Protein AF-A0A2V8EQY7-F1 (afdb_monomer_lite)

Sequence (194 aa):
MWPIEERPVPQGDVPGEWYSPTQPFPTRPPAYARQAITPDELIDFTPALRAEALQAVKMYRMGPMFLPPVLSKVGGPLAALTIGTLGGGTNWPGASYDPETHTVFAQAANAGVSALGLVEPPPGYSDMRYLAGQAGREFRINDGPGFGSAADAPKISEAQARLAAVTGKRRLNPRPRLPPRPAAPRRRLAAVAA

pLDDT: mean 86.43, std 15.34, range [37.69, 98.12]

Foldseek 3Di:
DADWDWDADDDADPPPDDDDRTDTDGPPDPDPAAFWDDLVPQDPPDPVSSVVRVVVCPLEATTGHPPDWYAADDVHVFFHKGAPPPAFQADDVDWDADPVVRDIGTDTDHPDIDGRYWYQAQPPLDPDRIDGDTPPDDDDDPDDPCQPVDPPGDPADPSNVSSCVRVVVPDPDPDDPDPPDPDDDDDDDDDDDD

Structure (mmCIF, N/CA/C/O backbone):
data_AF-A0A2V8EQY7-F1
#
_entry.id   AF-A0A2V8EQY7-F1
#
loop_
_atom_site.group_PDB
_atom_site.id
_atom_site.type_symbol
_atom_site.label_atom_id
_atom_site.label_alt_id
_atom_site.label_comp_id
_atom_site.label_asym_id
_atom_site.label_entity_id
_atom_site.label_seq_id
_atom_site.pdbx_PDB_ins_code
_atom_site.Cartn_x
_atom_site.Cartn_y
_atom_site.Cartn_z
_atom_site.occupancy
_atom_site.B_iso_or_equiv
_atom_site.auth_seq_id
_atom_site.auth_comp_id
_atom_site.auth_asym_id
_atom_site.auth_atom_id
_atom_site.pdbx_PDB_model_num
ATOM 1 N N . MET A 1 1 ? -3.798 -12.106 28.474 1.00 82.56 1 MET A N 1
ATOM 2 C CA . MET A 1 1 ? -3.639 -11.996 27.008 1.00 82.56 1 MET A CA 1
ATOM 3 C C . MET A 1 1 ? -5.013 -12.215 26.384 1.00 82.56 1 MET A C 1
ATOM 5 O O . MET A 1 1 ? -5.708 -13.111 26.845 1.00 82.56 1 MET A O 1
ATOM 9 N N . TRP A 1 2 ? -5.447 -11.377 25.440 1.00 92.62 2 TRP A N 1
ATOM 10 C CA . TRP A 1 2 ? -6.709 -11.579 24.708 1.00 92.62 2 TRP A CA 1
ATOM 11 C C . TRP A 1 2 ? -6.513 -12.550 23.530 1.00 92.62 2 TRP A C 1
ATOM 13 O O . TRP A 1 2 ? -5.382 -12.694 23.062 1.00 92.62 2 TRP A O 1
ATOM 23 N N . PRO A 1 3 ? -7.583 -13.200 23.032 1.00 96.19 3 PRO A N 1
ATOM 24 C CA . PRO A 1 3 ? -7.495 -14.074 21.866 1.00 96.19 3 PRO A CA 1
ATOM 25 C C . PRO A 1 3 ? -6.993 -13.349 20.610 1.00 96.19 3 PRO A C 1
ATOM 27 O O . PRO A 1 3 ? -7.341 -12.186 20.369 1.00 96.19 3 PRO A O 1
ATOM 30 N N . ILE A 1 4 ? -6.211 -14.064 19.805 1.00 96.75 4 ILE A N 1
ATOM 31 C CA . ILE A 1 4 ? -5.775 -13.665 18.467 1.00 96.75 4 ILE A CA 1
ATOM 32 C C . ILE A 1 4 ? -6.331 -14.720 17.516 1.00 96.75 4 ILE A C 1
ATOM 34 O O . ILE A 1 4 ? -5.969 -15.891 17.609 1.00 96.75 4 ILE A O 1
ATOM 38 N N . GLU A 1 5 ? -7.269 -14.318 16.669 1.00 96.50 5 GLU A N 1
ATOM 39 C CA . GLU A 1 5 ? -7.981 -15.230 15.780 1.00 96.50 5 GLU A CA 1
ATOM 40 C C . GLU A 1 5 ? -7.307 -15.269 14.414 1.00 96.50 5 GLU A C 1
ATOM 42 O O . GLU A 1 5 ? -7.103 -14.227 13.792 1.00 96.50 5 GLU A O 1
ATOM 47 N N . GLU A 1 6 ? -7.021 -16.467 13.916 1.00 97.75 6 GLU A N 1
ATOM 48 C CA . GLU A 1 6 ? -6.618 -16.666 12.527 1.00 97.75 6 GLU A CA 1
ATOM 49 C C . GLU A 1 6 ? -7.840 -16.503 11.623 1.00 97.75 6 GLU A C 1
ATOM 51 O O . GLU A 1 6 ? -8.803 -17.268 11.717 1.00 97.75 6 GLU A O 1
ATOM 56 N N . ARG A 1 7 ? -7.818 -15.501 10.742 1.00 97.25 7 ARG A N 1
ATOM 57 C CA . ARG A 1 7 ? -8.918 -15.246 9.802 1.00 97.25 7 ARG A CA 1
ATOM 58 C C . ARG A 1 7 ? -8.429 -15.343 8.364 1.00 97.25 7 ARG A C 1
ATOM 60 O O . ARG A 1 7 ? -7.330 -14.860 8.084 1.00 97.25 7 ARG A O 1
ATOM 67 N N . PRO A 1 8 ? -9.225 -15.918 7.446 1.00 97.50 8 PRO A N 1
ATOM 68 C CA . PRO A 1 8 ? -8.901 -15.910 6.027 1.00 97.50 8 PRO A CA 1
ATOM 69 C C . PRO A 1 8 ? -8.707 -14.487 5.501 1.00 97.50 8 PRO A C 1
ATOM 71 O O . PRO A 1 8 ? -9.492 -13.590 5.815 1.00 97.50 8 PRO A O 1
ATOM 74 N N . VAL A 1 9 ? -7.684 -14.294 4.672 1.00 96.25 9 VAL A N 1
ATOM 75 C CA . VAL A 1 9 ? -7.399 -13.012 4.010 1.00 96.25 9 VAL A CA 1
ATOM 76 C C . VAL A 1 9 ? -7.279 -13.191 2.495 1.00 96.25 9 VAL A C 1
ATOM 78 O O . VAL A 1 9 ? -7.053 -14.314 2.027 1.00 96.25 9 VAL A O 1
ATOM 81 N N . PRO A 1 10 ? -7.432 -12.115 1.697 1.00 95.25 10 PRO A N 1
ATOM 82 C CA . PRO A 1 10 ? -7.252 -12.202 0.255 1.00 95.25 10 PRO A CA 1
ATOM 83 C C . PRO A 1 10 ? -5.888 -12.786 -0.113 1.00 95.25 10 PRO A C 1
ATOM 85 O O . PRO A 1 10 ? -4.861 -12.355 0.400 1.00 95.25 10 PRO A O 1
ATOM 88 N N . GLN A 1 11 ? -5.883 -13.734 -1.046 1.00 95.31 11 GLN A N 1
ATOM 89 C CA . GLN A 1 11 ? -4.652 -14.321 -1.568 1.00 95.31 11 GLN A CA 1
ATOM 90 C C . GLN A 1 11 ? -4.109 -13.496 -2.742 1.00 95.31 11 GLN A C 1
ATOM 92 O O . GLN A 1 11 ? -4.866 -12.822 -3.464 1.00 95.31 11 GLN A O 1
ATOM 97 N N . GLY A 1 12 ? -2.786 -13.511 -2.891 1.00 93.81 12 GLY A N 1
ATOM 98 C CA . GLY A 1 12 ? -2.086 -12.880 -4.005 1.00 93.81 12 GLY A CA 1
ATOM 99 C C . GLY A 1 12 ? -1.879 -13.857 -5.157 1.00 93.81 12 GLY A C 1
ATOM 100 O O . GLY A 1 12 ? -2.111 -15.057 -5.026 1.00 93.81 12 GLY A O 1
ATOM 101 N N . ASP A 1 13 ? -1.472 -13.322 -6.301 1.00 91.06 13 ASP A N 1
ATOM 102 C CA . ASP A 1 13 ? -1.316 -14.052 -7.562 1.00 91.06 13 ASP A CA 1
ATOM 103 C C . ASP A 1 13 ? 0.066 -13.845 -8.204 1.00 91.06 13 ASP A C 1
ATOM 105 O O . ASP A 1 13 ? 0.279 -14.213 -9.361 1.00 91.06 13 ASP A O 1
ATOM 109 N N . VAL A 1 14 ? 1.018 -13.260 -7.469 1.00 96.50 14 VAL A N 1
ATOM 110 C CA . VAL A 1 14 ? 2.367 -12.986 -7.971 1.00 96.50 14 VAL A CA 1
ATOM 111 C C . VAL A 1 14 ? 3.159 -14.302 -8.059 1.00 96.50 14 VAL A C 1
ATOM 113 O O . VAL A 1 14 ? 3.353 -14.974 -7.042 1.00 96.50 14 VAL A O 1
ATOM 116 N N . PRO A 1 15 ? 3.641 -14.707 -9.250 1.00 96.00 15 PRO A N 1
ATOM 117 C CA . PRO A 1 15 ? 4.260 -16.018 -9.433 1.00 96.00 15 PRO A CA 1
ATOM 118 C C . PRO A 1 15 ? 5.535 -16.241 -8.608 1.00 96.00 15 PRO A C 1
ATOM 120 O O . PRO A 1 15 ? 6.578 -15.636 -8.853 1.00 96.00 15 PRO A O 1
ATOM 123 N N . GLY A 1 16 ? 5.492 -17.211 -7.698 1.00 94.69 16 GLY A N 1
ATOM 124 C CA . GLY A 1 16 ? 6.621 -17.556 -6.830 1.00 94.69 16 GLY A CA 1
ATOM 125 C C . GLY A 1 16 ? 6.632 -16.818 -5.492 1.00 94.69 16 GLY A C 1
ATOM 126 O O . GLY A 1 16 ? 7.484 -17.127 -4.664 1.00 94.69 16 GLY A O 1
ATOM 127 N N . GLU A 1 17 ? 5.691 -15.900 -5.249 1.00 94.69 17 GLU A N 1
ATOM 128 C CA . GLU A 1 17 ? 5.418 -15.432 -3.890 1.00 94.69 17 GLU A CA 1
ATOM 129 C C . GLU A 1 17 ? 4.612 -16.479 -3.115 1.00 94.69 17 GLU A C 1
ATOM 131 O O . GLU A 1 17 ? 3.835 -17.253 -3.680 1.00 94.69 17 GLU A O 1
ATOM 136 N N . TRP A 1 18 ? 4.814 -16.504 -1.800 1.00 95.00 18 TRP A N 1
ATOM 137 C CA . TRP A 1 18 ? 4.059 -17.342 -0.879 1.00 95.00 18 TRP A CA 1
ATOM 138 C C . TRP A 1 18 ? 3.172 -16.456 -0.008 1.00 95.00 18 TRP A C 1
ATOM 140 O O . TRP A 1 18 ? 3.652 -15.501 0.604 1.00 95.00 18 TRP A O 1
ATOM 150 N N . TYR A 1 19 ? 1.886 -16.793 0.064 1.00 95.19 19 TYR A N 1
ATOM 151 C CA . TYR A 1 19 ? 0.903 -16.083 0.873 1.00 95.19 19 TYR A CA 1
ATOM 152 C C . TYR A 1 19 ? 0.299 -17.038 1.896 1.00 95.19 19 TYR A C 1
ATOM 154 O O . TYR A 1 19 ? -0.082 -18.162 1.566 1.00 95.19 19 TYR A O 1
ATOM 162 N N . SER A 1 20 ? 0.199 -16.583 3.144 1.00 96.50 20 SER A N 1
ATOM 163 C CA . SER A 1 20 ? -0.521 -17.334 4.169 1.00 96.50 20 SER A CA 1
ATOM 164 C C . SER A 1 20 ? -2.031 -17.307 3.877 1.00 96.50 20 SER A C 1
ATOM 166 O O . SER A 1 20 ? -2.568 -16.228 3.596 1.00 96.50 20 SER A O 1
ATOM 168 N N . PRO A 1 21 ? -2.749 -18.441 4.004 1.00 96.69 21 PRO A N 1
ATOM 169 C CA . PRO A 1 21 ? -4.207 -18.480 3.875 1.00 96.69 21 PRO A CA 1
ATOM 170 C C . PRO A 1 21 ? -4.930 -17.595 4.901 1.00 96.69 21 PRO A C 1
ATOM 172 O O . PRO A 1 21 ? -6.010 -17.073 4.621 1.00 96.69 21 PRO A O 1
ATOM 175 N N . THR A 1 22 ? -4.329 -17.426 6.084 1.00 98.00 22 THR A N 1
ATOM 176 C CA . THR A 1 22 ? -4.881 -16.677 7.217 1.00 98.00 22 THR A CA 1
ATOM 177 C C . THR A 1 22 ? -3.897 -15.645 7.760 1.00 98.00 22 THR A C 1
ATOM 179 O O . THR A 1 22 ? -2.696 -15.695 7.477 1.00 98.00 22 THR A O 1
ATOM 182 N N . GLN A 1 23 ? -4.419 -14.681 8.518 1.00 96.50 23 GLN A N 1
ATOM 183 C CA . GLN A 1 23 ? -3.630 -13.729 9.298 1.00 96.50 23 GLN A CA 1
ATOM 184 C C . GLN A 1 23 ? -4.165 -13.634 10.729 1.00 96.50 23 GLN A C 1
ATOM 186 O O . GLN A 1 23 ? -5.370 -13.823 10.933 1.00 96.50 23 GLN A O 1
ATOM 191 N N . PRO A 1 24 ? -3.308 -13.284 11.701 1.00 95.50 24 PRO A N 1
ATOM 192 C CA . PRO A 1 24 ? -3.716 -13.078 13.080 1.00 95.50 24 PRO A CA 1
ATOM 193 C C . PRO A 1 24 ? -4.462 -11.749 13.250 1.00 95.50 24 PRO A C 1
ATOM 195 O O . PRO A 1 24 ? -3.929 -10.674 12.971 1.00 95.50 24 PRO A O 1
ATOM 198 N N . PHE A 1 25 ? -5.678 -11.803 13.790 1.00 94.12 25 PHE A N 1
ATOM 199 C CA . PHE A 1 25 ? -6.468 -10.631 14.164 1.00 94.12 25 PHE A CA 1
ATOM 200 C C . PHE A 1 25 ? -6.649 -10.575 15.685 1.00 94.12 25 PHE A C 1
ATOM 202 O O . PHE A 1 25 ? -7.348 -11.419 16.255 1.00 94.12 25 PHE A O 1
ATOM 209 N N . PRO A 1 26 ? -6.059 -9.580 16.373 1.00 93.75 26 PRO A N 1
ATOM 210 C CA . PRO A 1 26 ? -6.321 -9.357 17.788 1.00 93.75 26 PRO A CA 1
ATOM 211 C C . PRO A 1 26 ? -7.807 -9.074 18.034 1.00 93.75 26 PRO A C 1
ATOM 213 O O . PRO A 1 26 ? -8.416 -8.261 17.339 1.00 93.75 26 PRO A O 1
ATOM 216 N N . THR A 1 27 ? -8.393 -9.704 19.052 1.00 94.69 27 THR A N 1
ATOM 217 C CA . THR A 1 27 ? -9.784 -9.416 19.451 1.00 94.69 27 THR A CA 1
ATOM 218 C C . THR A 1 27 ? -9.914 -8.126 20.262 1.00 94.69 27 THR A C 1
ATOM 220 O O . THR A 1 27 ? -11.008 -7.565 20.344 1.00 94.69 27 THR A O 1
ATOM 223 N N . ARG A 1 28 ? -8.816 -7.641 20.867 1.00 92.69 28 ARG A N 1
ATOM 224 C CA . ARG A 1 28 ? -8.760 -6.380 21.619 1.00 92.69 28 ARG A CA 1
ATOM 225 C C . ARG A 1 28 ? -7.400 -5.672 21.475 1.00 92.69 28 ARG A C 1
ATOM 227 O O . ARG A 1 28 ? -6.396 -6.349 21.272 1.00 92.69 28 ARG A O 1
ATOM 234 N N . PRO A 1 29 ? -7.357 -4.337 21.637 1.00 90.00 29 PRO A N 1
ATOM 235 C CA . PRO A 1 29 ? -8.512 -3.441 21.524 1.00 90.00 29 PRO A CA 1
ATOM 236 C C . PRO A 1 29 ? -9.091 -3.479 20.093 1.00 90.00 29 PRO A C 1
ATOM 238 O O . PRO A 1 29 ? -8.426 -3.975 19.182 1.00 90.00 29 PRO A O 1
ATOM 241 N N . PRO A 1 30 ? -10.325 -2.994 19.869 1.00 90.38 30 PRO A N 1
ATOM 242 C CA . PRO A 1 30 ? -10.837 -2.795 18.517 1.00 90.38 30 PRO A CA 1
ATOM 243 C C . PRO A 1 30 ? -9.890 -1.926 17.679 1.00 90.38 30 PRO A C 1
ATOM 245 O O . PRO A 1 30 ? -9.135 -1.111 18.215 1.00 90.38 30 PRO A O 1
ATOM 248 N N . ALA A 1 31 ? -9.955 -2.068 16.355 1.00 90.19 31 ALA A N 1
ATOM 249 C CA . ALA A 1 31 ? -9.218 -1.187 15.458 1.00 90.19 31 ALA A CA 1
ATOM 250 C C . ALA A 1 31 ? -9.638 0.276 15.696 1.00 90.19 31 ALA A C 1
ATOM 252 O O . ALA A 1 31 ? -10.808 0.621 15.559 1.00 90.19 31 ALA A O 1
ATOM 253 N N . TYR A 1 32 ? -8.673 1.130 16.040 1.00 88.94 32 TYR A N 1
ATOM 254 C CA . TYR A 1 32 ? -8.871 2.567 16.289 1.00 88.94 32 TYR A CA 1
ATOM 255 C C . TYR A 1 32 ? -8.496 3.438 15.075 1.00 88.94 32 TYR A C 1
ATOM 257 O O . TYR A 1 32 ? -8.478 4.664 15.151 1.00 88.94 32 TYR A O 1
ATOM 265 N N . ALA A 1 33 ? -8.163 2.800 13.952 1.00 88.69 33 ALA A N 1
ATOM 266 C CA . ALA A 1 33 ? -7.702 3.427 12.723 1.00 88.69 33 ALA A CA 1
ATOM 267 C C . ALA A 1 33 ? -8.234 2.671 11.504 1.00 88.69 33 ALA A C 1
ATOM 269 O O . ALA A 1 33 ? -8.595 1.491 11.599 1.00 88.69 33 ALA A O 1
ATOM 270 N N . ARG A 1 34 ? -8.229 3.343 10.350 1.00 88.44 34 ARG A N 1
ATOM 271 C CA . ARG A 1 34 ? -8.643 2.754 9.074 1.00 88.44 34 ARG A CA 1
ATOM 272 C C . ARG A 1 34 ? -7.736 1.578 8.731 1.00 88.44 34 ARG A C 1
ATOM 274 O O . ARG A 1 34 ? -6.519 1.648 8.871 1.00 88.44 34 ARG A O 1
ATOM 281 N N . GLN A 1 35 ? -8.368 0.508 8.276 1.00 88.38 35 GLN A N 1
ATOM 282 C CA . GLN A 1 35 ? -7.761 -0.815 8.129 1.00 88.38 35 GLN A CA 1
ATOM 283 C C . GLN A 1 35 ? -8.036 -1.410 6.741 1.00 88.38 35 GLN A C 1
ATOM 285 O O . GLN A 1 35 ? -7.572 -2.495 6.424 1.00 88.38 35 GLN A O 1
ATOM 290 N N . ALA A 1 36 ? -8.807 -0.709 5.912 1.00 89.69 36 ALA A N 1
ATOM 291 C CA . ALA A 1 36 ? -9.210 -1.135 4.585 1.00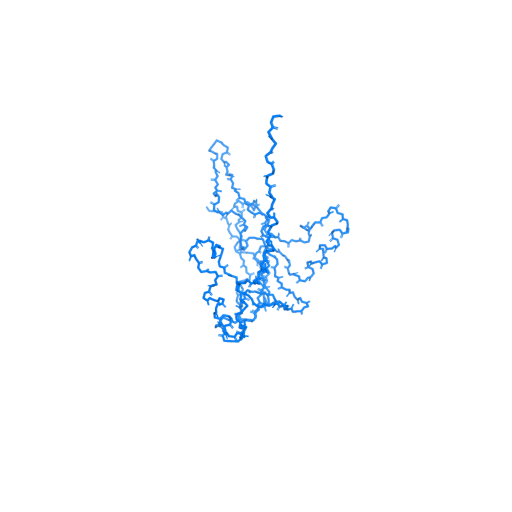 89.69 36 ALA A CA 1
ATOM 292 C C . ALA A 1 36 ? -9.381 0.085 3.681 1.00 89.69 36 ALA A C 1
ATOM 294 O O . ALA A 1 36 ? -9.629 1.194 4.154 1.00 89.69 36 ALA A O 1
ATOM 295 N N . ILE A 1 37 ? -9.282 -0.148 2.377 1.00 91.69 37 ILE A N 1
ATOM 296 C CA . ILE A 1 37 ? -9.670 0.813 1.349 1.00 91.69 37 ILE A CA 1
ATOM 297 C C . ILE A 1 37 ? -10.797 0.152 0.562 1.00 91.69 37 ILE A C 1
ATOM 299 O O . ILE A 1 37 ? -10.564 -0.809 -0.171 1.00 91.69 37 ILE A O 1
ATOM 303 N N . THR A 1 38 ? -12.026 0.624 0.767 1.00 92.25 38 THR A N 1
ATOM 304 C CA . THR A 1 38 ? -13.249 0.100 0.139 1.00 92.25 38 THR A CA 1
ATOM 305 C C . THR A 1 38 ? -13.900 1.179 -0.724 1.00 92.25 38 THR A C 1
ATOM 307 O O . THR A 1 38 ? -13.561 2.357 -0.587 1.00 92.25 38 THR A O 1
ATOM 310 N N . PRO A 1 39 ? -14.806 0.819 -1.652 1.00 93.19 39 PRO A N 1
ATOM 311 C CA . PRO A 1 39 ? -15.507 1.816 -2.446 1.00 93.19 39 PRO A CA 1
ATOM 312 C C . PRO A 1 39 ? -16.198 2.857 -1.573 1.00 93.19 39 PRO A C 1
ATOM 314 O O . PRO A 1 39 ? -16.198 4.019 -1.940 1.00 93.19 39 PRO A O 1
ATOM 317 N N . ASP A 1 40 ? -16.737 2.500 -0.412 1.00 92.25 40 ASP A N 1
ATOM 318 C CA . ASP A 1 40 ? -17.437 3.434 0.484 1.00 92.25 40 ASP A CA 1
ATOM 319 C C . ASP A 1 40 ? -16.539 4.569 1.006 1.00 92.25 40 ASP A C 1
ATOM 321 O O . ASP A 1 40 ? -17.031 5.638 1.340 1.00 92.25 40 ASP A O 1
ATOM 325 N N . GLU A 1 41 ? -15.218 4.388 0.967 1.00 89.25 41 GLU A N 1
ATOM 326 C CA . GLU A 1 41 ? -14.232 5.383 1.402 1.00 89.25 41 GLU A CA 1
ATOM 327 C C . GLU A 1 41 ? -13.881 6.418 0.318 1.00 89.25 41 GLU A C 1
ATOM 329 O O . GLU A 1 41 ? -13.078 7.324 0.557 1.00 89.25 41 GLU A O 1
ATOM 334 N N . LEU A 1 42 ? -14.401 6.263 -0.905 1.00 92.81 42 LEU A N 1
ATOM 335 C CA . LEU A 1 42 ? -14.125 7.200 -1.995 1.00 92.81 42 LEU A CA 1
ATOM 336 C C . LEU A 1 42 ? -14.989 8.456 -1.871 1.00 92.81 42 LEU A C 1
ATOM 338 O O . LEU A 1 42 ? -16.163 8.382 -1.517 1.00 92.81 42 LEU A O 1
ATOM 342 N N . ILE A 1 43 ? -14.411 9.593 -2.259 1.00 94.00 43 ILE A N 1
ATOM 343 C CA . ILE A 1 43 ? -15.064 10.907 -2.254 1.00 94.00 43 ILE A CA 1
ATOM 344 C C . ILE A 1 43 ? -16.476 10.869 -2.861 1.00 94.00 43 ILE A C 1
ATOM 346 O O . ILE A 1 43 ? -16.692 10.309 -3.937 1.00 94.00 43 ILE A O 1
ATOM 350 N N . ASP A 1 44 ? -17.433 11.488 -2.170 1.00 96.25 44 ASP A N 1
ATOM 351 C CA . ASP A 1 44 ? -18.857 11.459 -2.513 1.00 96.25 44 ASP A CA 1
ATOM 352 C C . ASP A 1 44 ? -19.561 12.822 -2.381 1.00 96.25 44 ASP A C 1
ATOM 354 O O . ASP A 1 44 ? -20.782 12.900 -2.481 1.00 96.25 44 ASP A O 1
ATOM 358 N N . PHE A 1 45 ? -18.802 13.919 -2.252 1.00 97.25 45 PHE A N 1
ATOM 359 C CA . PHE A 1 45 ? -19.356 15.277 -2.117 1.00 97.25 45 PHE A CA 1
ATOM 360 C C . PHE A 1 45 ? -20.325 15.665 -3.242 1.00 97.25 45 PHE A C 1
ATOM 362 O O . PHE A 1 45 ? -21.212 16.492 -3.044 1.00 97.25 45 PHE A O 1
ATOM 369 N N . THR A 1 46 ? -20.155 15.079 -4.431 1.00 98.06 46 THR A N 1
ATOM 370 C CA . THR A 1 46 ? -21.144 15.121 -5.511 1.00 98.06 46 THR A CA 1
ATOM 371 C C . THR A 1 46 ? -21.194 13.772 -6.237 1.00 98.06 46 THR A C 1
ATOM 373 O O . THR A 1 46 ? -20.181 13.063 -6.279 1.00 98.06 46 THR A O 1
ATOM 376 N N . PRO A 1 47 ? -22.316 13.429 -6.901 1.00 97.88 47 PRO A N 1
ATOM 377 C CA . PRO A 1 47 ? -22.397 12.221 -7.726 1.00 97.88 47 PRO A CA 1
ATOM 378 C C . PRO A 1 47 ? -21.339 12.161 -8.840 1.00 97.88 47 PRO A C 1
ATOM 380 O O . PRO A 1 47 ? -20.851 11.081 -9.168 1.00 97.88 47 PRO A O 1
ATOM 383 N N . ALA A 1 48 ? -20.952 13.313 -9.400 1.00 97.94 48 ALA A N 1
ATOM 384 C CA . ALA A 1 48 ? -19.928 13.392 -10.440 1.00 97.94 48 ALA A CA 1
ATOM 385 C C . ALA A 1 48 ? -18.537 13.011 -9.905 1.00 97.94 48 ALA A C 1
ATOM 387 O O . ALA A 1 48 ? -17.863 12.172 -10.500 1.00 97.94 48 ALA A O 1
ATOM 388 N N . LEU A 1 49 ? -18.146 13.552 -8.744 1.00 98.00 49 LEU A N 1
ATOM 389 C CA . LEU A 1 49 ? -16.881 13.199 -8.087 1.00 98.00 49 LEU A CA 1
ATOM 390 C C . LEU A 1 49 ? -16.850 11.725 -7.678 1.00 98.00 49 LEU A C 1
ATOM 392 O O . LEU A 1 49 ? -15.836 11.053 -7.857 1.00 98.00 49 LEU A O 1
ATOM 396 N N . ARG A 1 50 ? -17.980 11.198 -7.194 1.00 97.75 50 ARG A N 1
ATOM 397 C CA . ARG A 1 50 ? -18.117 9.779 -6.862 1.00 97.75 50 ARG A CA 1
ATOM 398 C C . ARG A 1 50 ? -17.893 8.884 -8.078 1.00 97.75 50 ARG A C 1
ATOM 400 O O . ARG A 1 50 ? -17.173 7.890 -7.987 1.00 97.75 50 ARG A O 1
ATOM 407 N N . ALA A 1 51 ? -18.491 9.233 -9.217 1.00 97.75 51 ALA A N 1
ATOM 408 C CA . ALA A 1 51 ? -18.332 8.490 -10.463 1.00 97.75 51 ALA A CA 1
ATOM 409 C C . ALA A 1 51 ? -16.884 8.528 -10.977 1.00 97.75 51 ALA A C 1
ATOM 411 O O . ALA A 1 51 ? -16.355 7.494 -11.389 1.00 97.75 51 ALA A O 1
ATOM 412 N N . GLU A 1 52 ? -16.223 9.687 -10.904 1.00 97.44 52 GLU A N 1
ATOM 413 C CA . GLU A 1 52 ? -14.812 9.832 -11.272 1.00 97.44 52 GLU A CA 1
ATOM 414 C C . GLU A 1 52 ? -13.901 8.996 -10.363 1.00 97.44 52 GLU A C 1
ATOM 416 O O . GLU A 1 52 ? -13.047 8.255 -10.853 1.00 97.44 52 GLU A O 1
ATOM 421 N N . ALA A 1 53 ? -14.127 9.031 -9.048 1.00 96.25 53 ALA A N 1
ATOM 422 C CA . ALA A 1 53 ? -13.353 8.245 -8.094 1.00 96.25 53 ALA A CA 1
ATOM 423 C C . ALA A 1 53 ? -13.522 6.737 -8.324 1.00 96.25 53 ALA A C 1
ATOM 425 O O . ALA A 1 53 ? -12.531 6.006 -8.375 1.00 96.25 53 ALA A O 1
ATOM 426 N N . LEU A 1 54 ? -14.760 6.275 -8.543 1.00 97.06 54 LEU A N 1
ATOM 427 C CA . LEU A 1 54 ? -15.047 4.885 -8.906 1.00 97.06 54 LEU A CA 1
ATOM 428 C C . LEU A 1 54 ? -14.350 4.485 -10.209 1.00 97.06 54 LEU A C 1
ATOM 430 O O . LEU A 1 54 ? -13.826 3.378 -10.306 1.00 97.06 54 LEU A O 1
ATOM 434 N N . GLN A 1 55 ? -14.312 5.371 -11.205 1.00 96.44 55 GLN A N 1
ATOM 435 C CA . GLN A 1 55 ? -13.613 5.116 -12.460 1.00 96.44 55 GLN A CA 1
ATOM 436 C C . GLN A 1 55 ? -12.093 5.022 -12.260 1.00 96.44 55 GLN A C 1
ATOM 438 O O . GLN A 1 55 ? -11.466 4.127 -12.828 1.00 96.44 55 GLN A O 1
ATOM 443 N N . ALA A 1 56 ? -11.506 5.895 -11.440 1.00 93.06 56 ALA A N 1
ATOM 444 C CA . ALA A 1 56 ? -10.071 5.914 -11.166 1.00 93.06 56 ALA A CA 1
ATOM 445 C C . ALA A 1 56 ? -9.588 4.631 -10.470 1.00 93.06 56 ALA A C 1
ATOM 447 O O . ALA A 1 56 ? -8.511 4.119 -10.789 1.00 93.06 56 ALA A O 1
ATOM 448 N N . VAL A 1 57 ? -10.390 4.075 -9.555 1.00 95.19 57 VAL A N 1
ATOM 449 C CA . VAL A 1 57 ? -10.007 2.870 -8.806 1.00 95.19 57 VAL A CA 1
ATOM 450 C C . VAL A 1 57 ? -10.209 1.557 -9.562 1.00 95.19 57 VAL A C 1
ATOM 452 O O . VAL A 1 57 ? -9.665 0.548 -9.131 1.00 95.19 57 VAL A O 1
ATOM 455 N N . LYS A 1 58 ? -10.905 1.537 -10.712 1.00 95.81 58 LYS A N 1
ATOM 456 C CA . LYS A 1 58 ? -11.106 0.306 -11.517 1.00 95.81 58 LYS A CA 1
ATOM 457 C C . LYS A 1 58 ? -9.802 -0.389 -11.908 1.00 95.81 58 LYS A C 1
ATOM 459 O O . LYS A 1 58 ? -9.781 -1.597 -12.109 1.00 95.81 58 LYS A O 1
ATOM 464 N N . MET A 1 59 ? -8.721 0.378 -12.021 1.00 94.88 59 MET A N 1
ATOM 465 C CA . MET A 1 59 ? -7.395 -0.134 -12.362 1.00 94.88 59 MET A CA 1
ATOM 466 C C . MET A 1 59 ? -6.639 -0.699 -11.157 1.00 94.88 59 MET A C 1
ATOM 468 O O . MET A 1 59 ? -5.502 -1.133 -11.313 1.00 94.88 59 MET A O 1
ATOM 472 N N . TYR A 1 60 ? -7.220 -0.679 -9.961 1.00 95.94 60 TYR A N 1
ATOM 473 C CA . TYR A 1 60 ? -6.556 -1.060 -8.725 1.00 95.94 60 TYR A CA 1
ATOM 474 C C . TYR A 1 60 ? -7.349 -2.124 -7.978 1.00 95.94 60 TYR A C 1
ATOM 476 O O . TYR A 1 60 ? -8.577 -2.169 -8.020 1.00 95.94 60 TYR A O 1
ATOM 484 N N . ARG A 1 61 ? -6.633 -2.979 -7.249 1.00 95.38 61 ARG A N 1
ATOM 485 C CA . ARG A 1 61 ? -7.258 -3.900 -6.302 1.00 95.38 61 ARG A CA 1
ATOM 486 C C . ARG A 1 61 ? -7.497 -3.153 -4.992 1.00 95.38 61 ARG A C 1
ATOM 488 O O . ARG A 1 61 ? -6.583 -2.529 -4.464 1.00 95.38 61 ARG A O 1
ATOM 495 N N . MET A 1 62 ? -8.713 -3.223 -4.475 1.00 95.00 62 MET A N 1
ATOM 496 C CA . MET A 1 62 ? -9.122 -2.647 -3.192 1.00 95.00 62 MET A CA 1
ATOM 497 C C . MET A 1 62 ? -9.573 -3.766 -2.259 1.00 95.00 62 MET A C 1
ATOM 499 O O . MET A 1 62 ? -9.952 -4.843 -2.727 1.00 95.00 62 MET A O 1
ATOM 503 N N . GLY A 1 63 ? -9.514 -3.544 -0.948 1.00 92.75 63 GLY A N 1
ATOM 504 C CA . GLY A 1 63 ? -9.816 -4.609 -0.005 1.00 92.75 63 GLY A CA 1
ATOM 505 C C . GLY A 1 63 ? -9.413 -4.344 1.444 1.00 92.75 63 GLY A C 1
ATOM 506 O O . GLY A 1 63 ? -9.073 -3.213 1.809 1.00 92.75 63 GLY A O 1
ATOM 507 N N . PRO A 1 64 ? -9.506 -5.397 2.277 1.00 91.62 64 PRO A N 1
ATOM 508 C CA . PRO A 1 64 ? -9.257 -5.325 3.709 1.00 91.62 64 PRO A CA 1
ATOM 509 C C . PRO A 1 64 ? -7.764 -5.217 4.038 1.00 91.62 64 PRO A C 1
ATOM 511 O O . PRO A 1 64 ? -6.897 -5.268 3.162 1.00 91.62 64 PRO A O 1
ATOM 514 N N . MET A 1 65 ? -7.468 -5.131 5.334 1.00 88.50 65 MET A N 1
ATOM 515 C CA . MET A 1 65 ? -6.125 -5.326 5.869 1.00 88.50 65 MET A CA 1
ATOM 516 C C . MET A 1 65 ? -5.552 -6.654 5.364 1.00 88.50 65 MET A C 1
ATOM 518 O O . MET A 1 65 ? -6.288 -7.629 5.206 1.00 88.50 65 MET A O 1
ATOM 522 N N . PHE A 1 66 ? -4.242 -6.677 5.116 1.00 91.94 66 PHE A N 1
ATOM 523 C CA . PHE A 1 66 ? -3.524 -7.804 4.509 1.00 91.94 66 PHE A CA 1
ATOM 524 C C . PHE A 1 66 ? -3.852 -8.068 3.034 1.00 91.94 66 PHE A C 1
ATOM 526 O O . PHE A 1 66 ? -3.603 -9.163 2.537 1.00 91.94 66 PHE A O 1
ATOM 533 N N . LEU A 1 67 ? -4.366 -7.070 2.305 1.00 93.75 67 LEU A N 1
ATOM 534 C CA . LEU A 1 67 ? -4.440 -7.141 0.848 1.00 93.75 67 LEU A CA 1
ATOM 535 C C . LEU A 1 67 ? -3.016 -7.258 0.257 1.00 93.75 67 LEU A C 1
ATOM 537 O O . LEU A 1 67 ? -2.206 -6.347 0.458 1.00 93.75 67 LEU A O 1
ATOM 541 N N . PRO A 1 68 ? -2.693 -8.349 -0.461 1.00 94.56 68 PRO A N 1
ATOM 542 C CA . PRO A 1 68 ? -1.357 -8.564 -1.000 1.00 94.56 68 PRO A CA 1
ATOM 543 C C . PRO A 1 68 ? -1.079 -7.650 -2.204 1.00 94.56 68 PRO A C 1
ATOM 545 O O . PRO A 1 68 ? -2.025 -7.147 -2.826 1.00 94.56 68 PRO A O 1
ATOM 548 N N . PRO A 1 69 ? 0.203 -7.443 -2.564 1.00 94.94 69 PRO A N 1
ATOM 549 C CA . PRO A 1 69 ? 0.561 -6.784 -3.815 1.00 94.94 69 PRO A CA 1
ATOM 550 C C . PRO A 1 69 ? -0.014 -7.534 -5.025 1.00 94.94 69 PRO A C 1
ATOM 552 O O . PRO A 1 69 ? -0.387 -8.704 -4.946 1.00 94.94 69 PRO A O 1
ATOM 555 N N . VAL A 1 70 ? -0.062 -6.850 -6.166 1.00 96.00 70 VAL A N 1
ATOM 556 C CA . VAL A 1 70 ? -0.420 -7.465 -7.453 1.00 96.00 70 VAL A CA 1
ATOM 557 C C . VAL A 1 70 ? 0.754 -7.398 -8.413 1.00 96.00 70 VAL A C 1
ATOM 559 O O . VAL A 1 70 ? 1.510 -6.419 -8.420 1.00 96.00 70 VAL A O 1
ATOM 562 N N . LEU A 1 71 ? 0.859 -8.403 -9.282 1.00 97.00 71 LEU A N 1
ATOM 563 C CA . LEU A 1 71 ? 1.708 -8.299 -10.460 1.00 97.00 71 LEU A CA 1
ATOM 564 C C . LEU A 1 71 ? 1.082 -7.259 -11.397 1.00 97.00 71 LEU A C 1
ATOM 566 O O . LEU A 1 71 ? 0.003 -7.474 -11.951 1.00 97.00 71 LEU A O 1
ATOM 570 N N . SER A 1 72 ? 1.744 -6.114 -11.532 1.00 97.44 72 SER A N 1
ATOM 571 C CA . SER A 1 72 ? 1.230 -4.959 -12.258 1.00 97.44 72 SER A CA 1
ATOM 572 C C . SER A 1 72 ? 1.134 -5.259 -13.753 1.00 97.44 72 SER A C 1
ATOM 574 O O . SER A 1 72 ? 2.093 -5.739 -14.359 1.00 97.44 72 SER A O 1
ATOM 576 N N . LYS A 1 73 ? -0.012 -4.952 -14.369 1.00 96.31 73 LYS A N 1
ATOM 577 C CA . LYS A 1 73 ? -0.269 -5.198 -15.798 1.00 96.31 73 LYS A CA 1
ATOM 578 C C . LYS A 1 73 ? -0.781 -3.944 -16.493 1.00 96.31 73 LYS A C 1
ATOM 580 O O . LYS A 1 73 ? -1.631 -3.231 -15.960 1.00 96.31 73 LYS A O 1
ATOM 585 N N . VAL A 1 74 ? -0.313 -3.696 -17.718 1.00 94.38 74 VAL A N 1
ATOM 586 C CA . VAL A 1 74 ? -0.939 -2.694 -18.595 1.00 94.38 74 VAL A CA 1
ATOM 587 C C . VAL A 1 74 ? -2.370 -3.159 -18.871 1.00 94.38 74 VAL A C 1
ATOM 589 O O . VAL A 1 74 ? -2.572 -4.287 -19.304 1.00 94.38 74 VAL A O 1
ATOM 592 N N . GLY A 1 75 ? -3.362 -2.318 -18.571 1.00 92.56 75 GLY A N 1
ATOM 593 C CA . GLY A 1 75 ? -4.780 -2.707 -18.619 1.00 92.56 75 GLY A CA 1
ATOM 594 C C . GLY A 1 75 ? -5.366 -3.187 -17.282 1.00 92.56 75 GLY A C 1
ATOM 595 O O . GLY A 1 75 ? -6.581 -3.290 -17.173 1.00 92.56 75 GLY A O 1
ATOM 596 N N . GLY A 1 76 ? -4.539 -3.361 -16.245 1.00 91.44 76 GLY A N 1
ATOM 597 C CA . GLY A 1 76 ? -4.968 -3.607 -14.866 1.00 91.44 76 GLY A CA 1
ATOM 598 C C . GLY A 1 76 ? -4.875 -5.075 -14.402 1.00 91.44 76 GLY A C 1
ATOM 599 O O . GLY A 1 76 ? -4.853 -5.988 -15.227 1.00 91.44 76 GLY A O 1
ATOM 600 N N . PRO A 1 77 ? -4.821 -5.311 -13.074 1.00 95.19 77 PRO A N 1
ATOM 601 C CA . PRO A 1 77 ? -4.658 -4.301 -12.030 1.00 95.19 77 PRO A CA 1
ATOM 602 C C . PRO A 1 77 ? -3.232 -3.721 -12.027 1.00 95.19 77 PRO A C 1
ATOM 604 O O . PRO A 1 77 ? -2.250 -4.402 -12.316 1.00 95.19 77 PRO A O 1
ATOM 607 N N . LEU A 1 78 ? -3.116 -2.432 -11.719 1.00 96.50 78 LEU A N 1
ATOM 608 C CA . LEU A 1 78 ? -1.849 -1.713 -11.673 1.00 96.50 78 LEU A CA 1
ATOM 609 C C . LEU A 1 78 ? -1.160 -1.835 -10.310 1.00 96.50 78 LEU A C 1
ATOM 611 O O . LEU A 1 78 ? 0.067 -1.842 -10.253 1.00 96.50 78 LEU A O 1
ATOM 615 N N . ALA A 1 79 ? -1.936 -1.877 -9.230 1.00 95.88 79 ALA A N 1
ATOM 616 C CA . ALA A 1 79 ? -1.463 -2.033 -7.859 1.00 95.88 79 ALA A CA 1
ATOM 617 C C . ALA A 1 79 ? -2.631 -2.421 -6.933 1.00 95.88 79 ALA A C 1
ATOM 619 O O . ALA A 1 79 ? -3.798 -2.192 -7.267 1.00 95.88 79 ALA A O 1
ATOM 620 N N . ALA A 1 80 ? -2.320 -2.961 -5.757 1.00 95.50 80 ALA A N 1
ATOM 621 C CA . ALA A 1 80 ? -3.249 -3.035 -4.636 1.00 95.50 80 ALA A CA 1
ATOM 622 C C . ALA A 1 80 ? -3.192 -1.734 -3.821 1.00 95.50 80 ALA A C 1
ATOM 624 O O . ALA A 1 80 ? -2.103 -1.269 -3.488 1.00 95.50 80 ALA A O 1
ATOM 625 N N . LEU A 1 81 ? -4.341 -1.135 -3.510 1.00 93.94 81 LEU A N 1
ATOM 626 C CA . LEU A 1 81 ? -4.417 0.030 -2.630 1.00 93.94 81 LEU A CA 1
ATOM 627 C C . LEU A 1 81 ? -4.489 -0.435 -1.183 1.00 93.94 81 LEU A C 1
ATOM 629 O O . LEU A 1 81 ? -5.418 -1.145 -0.799 1.00 93.94 81 LEU A O 1
ATOM 633 N N . THR A 1 82 ? -3.524 -0.005 -0.381 1.00 90.44 82 THR A N 1
ATOM 634 C CA . THR A 1 82 ? -3.456 -0.333 1.040 1.00 90.44 82 THR A CA 1
ATOM 635 C C . THR A 1 82 ? -3.384 0.926 1.890 1.00 90.44 82 THR A C 1
ATOM 637 O O . THR A 1 82 ? -2.919 1.985 1.461 1.00 90.44 82 THR A O 1
ATOM 640 N N . ILE A 1 83 ? -3.851 0.792 3.126 1.00 86.62 83 ILE A N 1
ATOM 641 C CA . ILE A 1 83 ? -3.694 1.775 4.192 1.00 86.62 83 ILE A CA 1
ATOM 642 C C . ILE A 1 83 ? -2.935 1.072 5.316 1.00 86.62 83 ILE A C 1
ATOM 644 O O . ILE A 1 83 ? -3.308 -0.029 5.708 1.00 86.62 83 ILE A O 1
ATOM 648 N N . GLY A 1 84 ? -1.798 1.624 5.747 1.00 75.12 84 GLY A N 1
ATOM 649 C CA . GLY A 1 84 ? -0.924 0.964 6.730 1.00 75.12 84 GLY A CA 1
ATOM 650 C C . GLY A 1 84 ? 0.498 0.704 6.244 1.00 75.12 84 GLY A C 1
ATOM 651 O O . GLY A 1 84 ? 1.438 1.070 6.941 1.00 75.12 84 GLY A O 1
ATOM 652 N N . THR A 1 85 ? 0.674 0.141 5.042 1.00 75.44 85 THR A N 1
ATOM 653 C CA . THR A 1 85 ? 1.951 -0.473 4.617 1.00 75.44 85 THR A CA 1
ATOM 654 C C . THR A 1 85 ? 3.168 0.457 4.657 1.00 75.44 85 THR A C 1
ATOM 656 O O . THR A 1 85 ? 4.238 0.017 5.062 1.00 75.44 85 THR A O 1
ATOM 659 N N . LEU A 1 86 ? 3.034 1.724 4.249 1.00 69.56 86 LEU A N 1
ATOM 660 C CA . LEU A 1 86 ? 4.159 2.674 4.168 1.00 69.56 86 LEU A CA 1
ATOM 661 C C . LEU A 1 86 ? 4.033 3.861 5.137 1.00 69.56 86 LEU A C 1
ATOM 663 O O . LEU A 1 86 ? 4.743 4.852 4.986 1.00 69.56 86 LEU A O 1
ATOM 667 N N . GLY A 1 87 ? 3.133 3.782 6.125 1.00 71.31 87 GLY A N 1
ATOM 668 C CA . GLY A 1 87 ? 2.957 4.862 7.103 1.00 71.31 87 GLY A CA 1
ATOM 669 C C . GLY A 1 87 ? 1.532 5.072 7.604 1.00 71.31 87 GLY A C 1
ATOM 670 O O . GLY A 1 87 ? 1.153 6.214 7.846 1.00 71.31 87 GLY A O 1
ATOM 671 N N . GLY A 1 88 ? 0.728 4.011 7.716 1.00 77.31 88 GLY A N 1
ATOM 672 C CA . GLY A 1 88 ? -0.552 4.089 8.427 1.00 77.31 88 GLY A CA 1
ATOM 673 C C . GLY A 1 88 ? -0.432 3.621 9.880 1.00 77.31 88 GLY A C 1
ATOM 674 O O . GLY A 1 88 ? 0.586 3.061 10.278 1.00 77.31 88 GLY A O 1
ATOM 675 N N . GLY A 1 89 ? -1.488 3.837 10.664 1.00 83.44 89 GLY A N 1
ATOM 676 C CA . GLY A 1 89 ? -1.521 3.453 12.079 1.00 83.44 89 GLY A CA 1
ATOM 677 C C . GLY A 1 89 ? -0.646 4.339 12.973 1.00 83.44 89 GLY A C 1
ATOM 678 O O . GLY A 1 89 ? -0.323 5.470 12.606 1.00 83.44 89 GLY A O 1
ATOM 679 N N . THR A 1 90 ? -0.310 3.838 14.164 1.00 86.00 90 THR A N 1
ATOM 680 C CA . THR A 1 90 ? 0.565 4.537 15.121 1.00 86.00 90 THR A CA 1
ATOM 681 C C . THR A 1 90 ? 2.025 4.285 14.783 1.00 86.00 90 THR A C 1
ATOM 683 O O . THR A 1 90 ? 2.431 3.137 14.609 1.00 86.00 90 THR A O 1
ATOM 686 N N . ASN A 1 91 ? 2.817 5.355 14.716 1.00 80.56 91 ASN A N 1
ATOM 687 C CA . ASN A 1 91 ? 4.246 5.277 14.428 1.00 80.56 91 ASN A CA 1
ATOM 688 C C . ASN A 1 91 ? 5.056 6.158 15.405 1.00 80.56 91 ASN A C 1
ATOM 690 O O . ASN A 1 91 ? 4.799 6.152 16.606 1.00 80.56 91 ASN A O 1
ATOM 694 N N . TRP A 1 92 ? 6.027 6.929 14.911 1.00 82.19 92 TRP A N 1
ATOM 695 C CA . TRP A 1 92 ? 7.003 7.683 15.711 1.00 82.19 92 TRP A CA 1
ATOM 696 C C . TRP A 1 92 ? 6.471 8.781 16.657 1.00 82.19 92 TRP A C 1
ATOM 698 O O . TRP A 1 92 ? 7.159 9.041 17.642 1.00 82.19 92 TRP A O 1
ATOM 708 N N . PRO A 1 93 ? 5.318 9.449 16.419 1.00 83.81 93 PRO A N 1
ATOM 709 C CA . PRO A 1 93 ? 4.842 10.523 17.303 1.00 83.81 93 PRO A CA 1
ATOM 710 C C . PRO A 1 93 ? 4.515 10.089 18.742 1.00 83.81 93 PRO A C 1
ATOM 712 O O . PRO A 1 93 ? 4.382 10.945 19.613 1.00 83.81 93 PRO A O 1
ATOM 715 N N . GLY A 1 94 ? 4.400 8.782 19.000 1.00 85.44 94 GLY A N 1
ATOM 716 C CA . GLY A 1 94 ? 4.110 8.234 20.323 1.00 85.44 94 GLY A CA 1
ATOM 717 C C . GLY A 1 94 ? 2.631 8.309 20.716 1.00 85.44 94 GLY A C 1
ATOM 718 O O . GLY A 1 94 ? 1.743 8.510 19.886 1.00 85.44 94 GLY A O 1
ATOM 719 N N . ALA A 1 95 ? 2.377 8.096 22.006 1.00 92.56 95 ALA A N 1
ATOM 720 C CA . ALA A 1 95 ? 1.055 8.111 22.625 1.00 92.56 95 ALA A CA 1
ATOM 721 C C . ALA A 1 95 ? 1.151 8.662 24.057 1.00 92.56 95 ALA A C 1
ATOM 723 O O . ALA A 1 95 ? 2.233 8.668 24.648 1.00 92.56 95 ALA A O 1
ATOM 724 N N . SER A 1 96 ? 0.026 9.091 24.626 1.00 94.69 96 SER A N 1
ATOM 725 C CA . SER A 1 96 ? -0.099 9.450 26.044 1.00 94.69 96 SER A CA 1
ATOM 726 C C . SER A 1 96 ? -1.137 8.572 26.749 1.00 94.69 96 SER A C 1
ATOM 728 O O . SER A 1 96 ? -1.973 7.938 26.104 1.00 94.69 96 SER A O 1
ATOM 730 N N . TYR A 1 97 ? -1.065 8.503 28.079 1.00 96.62 97 TYR A N 1
ATOM 731 C CA . TYR A 1 97 ? -1.984 7.732 28.916 1.00 96.62 97 TYR A CA 1
ATOM 732 C C . TYR A 1 97 ? -2.455 8.581 30.093 1.00 96.62 97 TYR A C 1
ATOM 734 O O . TYR A 1 97 ? -1.636 9.182 30.788 1.00 96.62 97 TYR A O 1
ATOM 742 N N . ASP A 1 98 ? -3.765 8.605 30.308 1.00 97.88 98 ASP A N 1
ATOM 743 C CA . ASP A 1 98 ? -4.397 9.208 31.474 1.00 97.88 98 ASP A CA 1
ATOM 744 C C . ASP A 1 98 ? -4.703 8.112 32.516 1.00 97.88 98 ASP A C 1
ATOM 746 O O . ASP A 1 98 ? -5.517 7.222 32.242 1.00 97.88 98 ASP A O 1
ATOM 750 N N . PRO A 1 99 ? -4.061 8.137 33.701 1.00 97.44 99 PRO A N 1
ATOM 751 C CA . PRO A 1 99 ? -4.271 7.138 34.742 1.00 97.44 99 PRO A CA 1
ATOM 752 C C . PRO A 1 99 ? -5.604 7.271 35.484 1.00 97.44 99 PRO A C 1
ATOM 754 O O . PRO A 1 99 ? -6.016 6.285 36.088 1.00 97.44 99 PRO A O 1
ATOM 757 N N . GLU A 1 100 ? -6.267 8.431 35.460 1.00 98.12 100 GLU A N 1
ATOM 758 C CA . GLU A 1 100 ? -7.554 8.632 36.143 1.00 98.12 100 GLU A CA 1
ATOM 759 C C . GLU A 1 100 ? -8.702 8.035 35.327 1.00 98.12 100 GLU A C 1
ATOM 761 O O . GLU A 1 100 ? -9.572 7.348 35.861 1.00 98.12 100 GLU A O 1
ATOM 766 N N . THR A 1 101 ? -8.681 8.258 34.011 1.00 97.56 101 THR A N 1
ATOM 767 C CA . THR A 1 101 ? -9.684 7.710 33.084 1.00 97.56 101 THR A CA 1
ATOM 768 C C . THR A 1 101 ? -9.280 6.367 32.480 1.00 97.56 101 THR A C 1
ATOM 770 O O . THR A 1 101 ? -10.063 5.768 31.741 1.00 97.56 101 THR A O 1
ATOM 773 N N . HIS A 1 102 ? -8.063 5.891 32.759 1.00 95.69 102 HIS A N 1
ATOM 774 C CA . HIS A 1 102 ? -7.473 4.688 32.169 1.00 95.69 102 HIS A CA 1
ATOM 775 C C . HIS A 1 102 ? -7.495 4.684 30.626 1.00 95.69 102 HIS A C 1
ATOM 777 O O . HIS A 1 102 ? -7.669 3.636 29.998 1.00 95.69 102 HIS A O 1
ATOM 783 N N . THR A 1 103 ? -7.310 5.853 30.002 1.00 95.50 103 T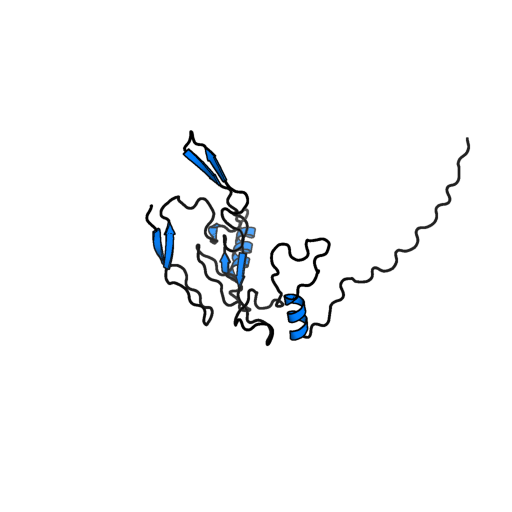HR A N 1
ATOM 784 C CA . THR A 1 103 ? -7.428 6.039 28.545 1.00 95.50 103 THR A CA 1
ATOM 785 C C . THR A 1 103 ? -6.073 6.285 27.890 1.00 95.50 103 THR A C 1
ATOM 787 O O . THR A 1 103 ? -5.284 7.112 28.342 1.00 95.50 103 THR A O 1
ATOM 790 N N . VAL A 1 104 ? -5.811 5.584 26.782 1.00 93.44 104 VAL A N 1
ATOM 791 C CA . VAL A 1 104 ? -4.645 5.822 25.918 1.00 93.44 104 VAL A CA 1
ATOM 792 C C . VAL A 1 104 ? -5.050 6.710 24.744 1.00 93.44 104 VAL A C 1
ATOM 794 O O . VAL A 1 104 ? -5.977 6.380 24.005 1.00 93.44 104 VAL A O 1
ATOM 797 N N . PHE A 1 105 ? -4.309 7.793 24.526 1.00 93.06 105 PHE A N 1
ATOM 798 C CA . PHE A 1 105 ? -4.431 8.663 23.361 1.00 93.06 105 PHE A CA 1
ATOM 799 C C . PHE A 1 105 ? -3.259 8.392 22.416 1.00 93.06 105 PHE A C 1
ATOM 801 O O . PHE A 1 105 ? -2.126 8.798 22.675 1.00 93.06 105 PHE A O 1
ATOM 808 N N . ALA A 1 106 ? -3.527 7.682 21.322 1.00 90.94 106 ALA A N 1
ATOM 809 C CA . ALA A 1 106 ? -2.532 7.337 20.312 1.00 90.94 106 ALA A CA 1
ATOM 810 C C . ALA A 1 106 ? -2.863 8.007 18.975 1.00 90.94 106 ALA A C 1
ATOM 812 O O . ALA A 1 106 ? -4.009 7.989 18.521 1.00 90.94 106 ALA A O 1
ATOM 813 N N . GLN A 1 107 ? -1.853 8.589 18.330 1.00 89.75 107 GLN A N 1
ATOM 814 C CA . GLN A 1 107 ? -2.003 9.132 16.985 1.00 89.75 107 GLN A CA 1
ATOM 815 C C . GLN A 1 107 ? -2.046 7.990 15.968 1.00 89.75 107 GLN A C 1
ATOM 817 O O . GLN A 1 107 ? -1.166 7.142 15.966 1.00 89.75 107 GLN A O 1
ATOM 822 N N . ALA A 1 108 ? -3.020 8.016 15.055 1.00 87.69 108 ALA A N 1
ATOM 823 C CA . ALA A 1 108 ? -3.068 7.106 13.915 1.00 87.69 108 ALA A CA 1
ATOM 824 C C . ALA A 1 108 ? -3.031 7.867 12.587 1.00 87.69 108 ALA A C 1
ATOM 826 O O . ALA A 1 108 ? -3.884 8.715 12.313 1.00 87.69 108 ALA A O 1
ATOM 827 N N . ALA A 1 109 ? -2.074 7.537 11.723 1.00 85.81 109 ALA A N 1
ATOM 828 C CA . ALA A 1 109 ? -2.044 8.034 10.356 1.00 85.81 109 ALA A CA 1
ATOM 829 C C . ALA A 1 109 ? -3.114 7.320 9.509 1.00 85.81 109 ALA A C 1
ATOM 831 O O . ALA A 1 109 ? -3.025 6.121 9.250 1.00 85.81 109 ALA A O 1
ATOM 832 N N . ASN A 1 110 ? -4.120 8.081 9.064 1.00 83.62 110 ASN A N 1
ATOM 833 C CA . ASN A 1 110 ? -5.289 7.584 8.321 1.00 83.62 110 ASN A CA 1
ATOM 834 C C . ASN A 1 110 ? -5.368 8.090 6.867 1.00 83.62 110 ASN A C 1
ATOM 836 O O . ASN A 1 110 ? -6.361 7.835 6.188 1.00 83.62 110 ASN A O 1
ATOM 840 N N . ALA A 1 111 ? -4.357 8.815 6.380 1.00 78.75 111 ALA A N 1
ATOM 841 C CA . ALA A 1 111 ? -4.367 9.434 5.047 1.00 78.75 111 ALA A CA 1
ATOM 842 C C . ALA A 1 111 ? -3.343 8.834 4.063 1.00 78.75 111 ALA A C 1
ATOM 844 O O . ALA A 1 111 ? -3.438 9.066 2.861 1.00 78.75 111 ALA A O 1
ATOM 845 N N . GLY A 1 112 ? -2.368 8.060 4.551 1.00 81.38 112 GLY A N 1
ATOM 846 C CA . GLY A 1 112 ? -1.299 7.487 3.731 1.00 81.38 112 GLY A CA 1
ATOM 847 C C . GLY A 1 112 ? -1.755 6.269 2.928 1.00 81.38 112 GLY A C 1
ATOM 848 O O . GLY A 1 112 ? -1.477 5.137 3.322 1.00 81.38 112 GLY A O 1
ATOM 849 N N . VAL A 1 113 ? -2.448 6.490 1.809 1.00 87.62 113 VAL A N 1
ATOM 850 C CA . VAL A 1 113 ? -2.780 5.421 0.855 1.00 87.62 113 VAL A CA 1
ATOM 851 C C . VAL A 1 113 ? -1.545 5.075 0.031 1.00 87.62 113 VAL A C 1
ATOM 853 O O . VAL A 1 113 ? -0.912 5.947 -0.562 1.00 87.62 113 VAL A O 1
ATOM 856 N N . SER A 1 114 ? -1.210 3.790 -0.012 1.00 88.75 114 SER A N 1
ATOM 857 C CA . SER A 1 114 ? -0.074 3.254 -0.760 1.00 88.75 114 SER A CA 1
ATOM 858 C C . SER A 1 114 ? -0.554 2.340 -1.878 1.00 88.75 114 SER A C 1
ATOM 860 O O . SER A 1 114 ? -1.519 1.599 -1.711 1.00 88.75 114 SER A O 1
ATOM 862 N N . ALA A 1 115 ? 0.130 2.381 -3.019 1.00 91.94 115 ALA A N 1
ATOM 863 C CA . ALA A 1 115 ? -0.132 1.503 -4.151 1.00 91.94 115 ALA A CA 1
ATOM 864 C C . ALA A 1 115 ? 0.966 0.433 -4.233 1.00 91.94 115 ALA A C 1
ATOM 866 O O . ALA A 1 115 ? 2.114 0.739 -4.553 1.00 91.94 115 ALA A O 1
ATOM 867 N N . LEU A 1 116 ? 0.612 -0.820 -3.949 1.00 93.50 116 LEU A N 1
ATOM 868 C CA . LEU A 1 116 ? 1.505 -1.976 -3.997 1.00 93.50 116 LEU A CA 1
ATOM 869 C C . LEU A 1 116 ? 1.375 -2.700 -5.341 1.00 93.50 116 LEU A C 1
ATOM 871 O O . LEU A 1 116 ? 0.527 -3.577 -5.524 1.00 93.50 116 LEU A O 1
ATOM 875 N N . GLY A 1 117 ? 2.200 -2.288 -6.299 1.00 95.31 117 GLY A N 1
ATOM 876 C CA . GLY A 1 117 ? 2.380 -2.964 -7.580 1.00 95.31 117 GLY A CA 1
ATOM 877 C C . GLY A 1 117 ? 3.786 -3.542 -7.690 1.00 95.31 117 GLY A C 1
ATOM 878 O O . GLY A 1 117 ? 4.748 -2.942 -7.204 1.00 95.31 117 GLY A O 1
ATOM 879 N N . LEU A 1 118 ? 3.894 -4.700 -8.331 1.00 96.88 118 LEU A N 1
ATOM 880 C CA . LEU A 1 118 ? 5.158 -5.372 -8.607 1.00 96.88 118 LEU A CA 1
ATOM 881 C C . LEU A 1 118 ? 5.387 -5.487 -10.112 1.00 96.88 118 LEU A C 1
ATOM 883 O O . LEU A 1 118 ? 4.454 -5.752 -10.869 1.00 96.88 118 LEU A O 1
ATOM 887 N N . VAL A 1 119 ? 6.626 -5.281 -10.547 1.00 96.81 119 VAL A N 1
ATOM 888 C CA . VAL A 1 119 ? 7.059 -5.408 -11.945 1.00 96.81 119 VAL A CA 1
ATOM 889 C C . VAL A 1 119 ? 8.385 -6.149 -12.016 1.00 96.81 119 VAL A C 1
ATOM 891 O O . VAL A 1 119 ? 9.169 -6.120 -11.067 1.00 96.81 119 VAL A O 1
ATOM 894 N N . GLU A 1 120 ? 8.659 -6.782 -13.152 1.00 95.88 120 GLU A N 1
ATOM 895 C CA . GLU A 1 120 ? 9.998 -7.294 -13.439 1.00 95.88 120 GLU A CA 1
ATOM 896 C C . GLU A 1 120 ? 10.953 -6.109 -13.652 1.00 95.88 120 GLU A C 1
ATOM 898 O O . GLU A 1 120 ? 10.644 -5.202 -14.438 1.00 95.88 120 GLU A O 1
ATOM 903 N N . PRO A 1 121 ? 12.090 -6.054 -12.938 1.00 95.38 121 PRO A N 1
ATOM 904 C CA . PRO A 1 121 ? 13.064 -4.998 -13.154 1.00 95.38 121 PRO A CA 1
ATOM 905 C C . PRO A 1 121 ? 13.776 -5.173 -14.503 1.00 95.38 121 PRO A C 1
ATOM 907 O O . PRO A 1 121 ? 13.750 -6.257 -15.090 1.00 95.38 121 PRO A O 1
ATOM 910 N N . PRO A 1 122 ? 14.466 -4.132 -15.006 1.00 94.69 122 PRO A N 1
ATOM 911 C CA . PRO A 1 122 ? 15.278 -4.262 -16.208 1.00 94.69 122 PRO A CA 1
ATOM 912 C C . PRO A 1 122 ? 16.280 -5.424 -16.097 1.00 94.69 122 PRO A C 1
ATOM 914 O O . PRO A 1 122 ? 16.888 -5.594 -15.032 1.00 94.69 122 PRO A O 1
ATOM 917 N N . PRO A 1 123 ? 16.495 -6.201 -17.176 1.00 93.31 123 PRO A N 1
ATOM 918 C CA . PRO A 1 123 ? 17.436 -7.315 -17.159 1.00 93.31 123 PRO A CA 1
ATOM 919 C C . PRO A 1 123 ? 18.822 -6.894 -16.658 1.00 93.31 123 PRO A C 1
ATOM 921 O O . PRO A 1 123 ? 19.360 -5.868 -17.072 1.00 93.31 123 PRO A O 1
ATOM 924 N N . GLY A 1 124 ? 19.394 -7.688 -15.751 1.00 92.12 124 GLY A N 1
ATOM 925 C CA . GLY A 1 124 ? 20.708 -7.423 -15.157 1.00 92.12 124 GLY A CA 1
ATOM 926 C C . GLY A 1 124 ? 20.722 -6.367 -14.046 1.00 92.12 124 GLY A C 1
ATOM 927 O O . GLY A 1 124 ? 21.792 -6.088 -13.512 1.00 92.12 124 GLY A O 1
ATOM 928 N N . TYR A 1 125 ? 19.574 -5.786 -13.674 1.00 94.19 125 TYR A N 1
ATOM 929 C CA . TYR A 1 125 ? 19.510 -4.830 -12.565 1.00 94.19 125 TYR A CA 1
ATOM 930 C C . TYR A 1 125 ? 19.513 -5.499 -11.182 1.00 94.19 125 TYR A C 1
ATOM 932 O O . TYR A 1 125 ? 20.222 -5.052 -10.282 1.00 94.19 125 TYR A O 1
ATOM 940 N N . SER A 1 126 ? 18.699 -6.540 -11.001 1.00 93.81 126 SER A N 1
ATOM 941 C CA . SER A 1 126 ? 18.501 -7.228 -9.722 1.00 93.81 126 SER A CA 1
ATOM 942 C C . SER A 1 126 ? 18.322 -8.728 -9.946 1.00 93.81 126 SER A C 1
ATOM 944 O O . SER A 1 126 ? 17.867 -9.161 -11.003 1.00 93.81 126 SER A O 1
ATOM 946 N N . ASP A 1 127 ? 18.703 -9.501 -8.938 1.00 94.31 127 ASP A N 1
ATOM 947 C CA . ASP A 1 127 ? 18.445 -10.930 -8.771 1.00 94.31 127 ASP A CA 1
ATOM 948 C C . ASP A 1 127 ? 17.017 -11.231 -8.278 1.00 94.31 127 ASP A C 1
ATOM 950 O O . ASP A 1 127 ? 16.520 -12.346 -8.449 1.00 94.31 127 ASP A O 1
ATOM 954 N N . MET A 1 128 ? 16.327 -10.241 -7.706 1.00 94.44 128 MET A N 1
ATOM 955 C CA . MET A 1 128 ? 14.915 -10.347 -7.354 1.00 94.44 128 MET A CA 1
ATOM 956 C C . MET A 1 128 ? 14.052 -10.358 -8.616 1.00 94.44 128 MET A C 1
ATOM 958 O O . MET A 1 128 ? 14.151 -9.473 -9.466 1.00 94.44 128 MET A O 1
ATOM 962 N N . ARG A 1 129 ? 13.140 -11.334 -8.704 1.00 95.31 129 ARG A N 1
ATOM 963 C CA . ARG A 1 129 ? 12.230 -11.475 -9.851 1.00 95.31 129 ARG A CA 1
ATOM 964 C C . ARG A 1 129 ? 11.304 -10.271 -10.020 1.00 95.31 129 ARG A C 1
ATOM 966 O O . ARG A 1 129 ? 11.039 -9.864 -11.145 1.00 95.31 129 ARG A O 1
ATOM 973 N N . TYR A 1 130 ? 10.826 -9.708 -8.913 1.00 95.94 130 TYR A N 1
ATOM 974 C CA . TYR A 1 130 ? 9.923 -8.567 -8.925 1.00 95.94 130 TYR A CA 1
ATOM 975 C C . TYR A 1 130 ? 10.392 -7.486 -7.960 1.00 95.94 130 TYR A C 1
ATOM 977 O O . TYR A 1 130 ? 10.853 -7.783 -6.859 1.00 95.94 130 TYR A O 1
ATOM 985 N N . LEU A 1 131 ? 10.232 -6.230 -8.369 1.00 95.31 131 LEU A N 1
ATOM 986 C CA . LEU A 1 131 ? 10.455 -5.047 -7.544 1.00 95.31 131 LEU A CA 1
ATOM 987 C C . LEU A 1 131 ? 9.222 -4.140 -7.583 1.00 95.31 131 LEU A C 1
ATOM 989 O O . LEU A 1 131 ? 8.391 -4.226 -8.490 1.00 95.31 131 LEU A O 1
ATOM 993 N N . ALA A 1 132 ? 9.107 -3.257 -6.590 1.00 93.88 132 ALA A N 1
ATOM 994 C CA . ALA A 1 132 ? 8.022 -2.286 -6.524 1.00 93.88 132 ALA A CA 1
ATOM 995 C C . ALA A 1 132 ? 7.995 -1.402 -7.781 1.00 93.88 132 ALA A C 1
ATOM 997 O O . ALA A 1 132 ? 9.004 -0.811 -8.164 1.00 93.88 132 ALA A O 1
ATOM 998 N N . GLY A 1 133 ? 6.828 -1.286 -8.411 1.00 94.44 133 GLY A N 1
ATOM 999 C CA . GLY A 1 133 ? 6.655 -0.489 -9.617 1.00 94.44 133 GLY A CA 1
ATOM 1000 C C . GLY A 1 133 ? 5.262 -0.620 -10.219 1.00 94.44 133 GLY A C 1
ATOM 1001 O O . GLY A 1 133 ? 4.370 -1.252 -9.660 1.00 94.44 133 GLY A O 1
ATOM 1002 N N . GLN A 1 134 ? 5.065 0.009 -11.375 1.00 95.19 134 GLN A N 1
ATOM 1003 C CA . GLN A 1 134 ? 3.790 -0.016 -12.082 1.00 95.19 134 GLN A CA 1
ATOM 1004 C C . GLN A 1 134 ? 4.023 -0.230 -13.576 1.00 95.19 134 GLN A C 1
ATOM 1006 O O . GLN A 1 134 ? 4.824 0.475 -14.193 1.00 95.19 134 GLN A O 1
ATOM 1011 N N . ALA A 1 135 ? 3.313 -1.189 -14.163 1.00 94.88 135 ALA A N 1
ATOM 1012 C CA . ALA A 1 135 ? 3.386 -1.476 -15.586 1.00 94.88 135 ALA A CA 1
ATOM 1013 C C . ALA A 1 135 ? 2.948 -0.264 -16.421 1.00 94.88 135 ALA A C 1
ATOM 1015 O O . ALA A 1 135 ? 2.054 0.495 -16.041 1.00 94.88 135 ALA A O 1
ATOM 1016 N N . GLY A 1 136 ? 3.603 -0.065 -17.565 1.00 92.88 136 GLY A N 1
ATOM 1017 C CA . GLY A 1 136 ? 3.387 1.107 -18.420 1.00 92.88 136 GLY A CA 1
ATOM 1018 C C . GLY A 1 136 ? 4.038 2.398 -17.906 1.00 92.88 136 GLY A C 1
ATOM 1019 O O . GLY A 1 136 ? 3.987 3.411 -18.601 1.00 92.88 136 GLY A O 1
ATOM 1020 N N . ARG A 1 137 ? 4.684 2.382 -16.730 1.00 93.19 137 ARG A N 1
ATOM 1021 C CA . ARG A 1 137 ? 5.553 3.468 -16.260 1.00 93.19 137 ARG A CA 1
ATOM 1022 C C . ARG A 1 137 ? 7.021 3.083 -16.387 1.00 93.19 137 ARG A C 1
ATOM 1024 O O . ARG A 1 137 ? 7.390 1.913 -16.396 1.00 93.19 137 ARG A O 1
ATOM 1031 N N . GLU A 1 138 ? 7.867 4.100 -16.481 1.00 92.44 138 GLU A N 1
ATOM 1032 C CA . GLU A 1 138 ? 9.313 3.926 -16.399 1.00 92.44 138 GLU A CA 1
ATOM 1033 C C . GLU A 1 138 ? 9.695 3.321 -15.040 1.00 92.44 138 GLU A C 1
ATOM 1035 O O . GLU A 1 138 ? 9.293 3.843 -13.998 1.00 92.44 138 GLU A O 1
ATOM 1040 N N . PHE A 1 139 ? 10.498 2.252 -15.054 1.00 93.44 139 PHE A N 1
ATOM 1041 C CA . PHE A 1 139 ? 11.058 1.674 -13.836 1.00 93.44 139 PHE A CA 1
ATOM 1042 C C . PHE A 1 139 ? 11.979 2.685 -13.143 1.00 93.44 139 PHE A C 1
ATOM 1044 O O . PHE A 1 139 ? 12.874 3.258 -13.771 1.00 93.44 139 PHE A O 1
ATOM 1051 N N . ARG A 1 140 ? 11.754 2.910 -11.847 1.00 91.44 140 ARG A N 1
ATOM 1052 C CA . ARG A 1 140 ? 12.495 3.869 -11.022 1.00 91.44 140 ARG A CA 1
ATOM 1053 C C . ARG A 1 140 ? 12.793 3.262 -9.664 1.00 91.44 140 ARG A C 1
ATOM 1055 O O . ARG A 1 140 ? 12.061 2.402 -9.188 1.00 91.44 140 ARG A O 1
ATOM 1062 N N . ILE A 1 141 ? 13.860 3.748 -9.042 1.00 91.25 141 ILE A N 1
ATOM 1063 C CA . ILE A 1 141 ? 14.227 3.348 -7.687 1.00 91.25 141 ILE A CA 1
ATOM 1064 C C . ILE A 1 141 ? 13.418 4.167 -6.690 1.00 91.25 141 ILE A C 1
ATOM 1066 O O . ILE A 1 141 ? 13.402 5.395 -6.757 1.00 91.25 141 ILE A O 1
ATOM 1070 N N . ASN A 1 142 ? 12.766 3.465 -5.767 1.00 85.50 142 ASN A N 1
ATOM 1071 C CA . ASN A 1 142 ? 12.165 4.060 -4.583 1.00 85.50 142 ASN A CA 1
ATOM 1072 C C . ASN A 1 142 ? 13.234 4.105 -3.490 1.00 85.50 142 ASN A C 1
ATOM 1074 O O . ASN A 1 142 ? 13.352 3.173 -2.695 1.00 85.50 142 ASN A O 1
ATOM 1078 N N . ASP A 1 143 ? 14.060 5.151 -3.497 1.00 87.56 143 ASP A N 1
ATOM 1079 C CA . ASP A 1 143 ? 15.040 5.350 -2.432 1.00 87.56 143 ASP A CA 1
ATOM 1080 C C . ASP A 1 143 ? 14.341 5.590 -1.087 1.00 87.56 143 ASP A C 1
ATOM 1082 O O . ASP A 1 143 ? 13.203 6.067 -1.022 1.00 87.56 143 ASP A O 1
ATOM 1086 N N . GLY A 1 144 ? 15.036 5.244 -0.002 1.00 81.69 144 GLY A N 1
ATOM 1087 C CA . GLY A 1 144 ? 14.502 5.391 1.346 1.00 81.69 144 GLY A CA 1
ATOM 1088 C C . GLY A 1 144 ? 14.106 6.839 1.668 1.00 81.69 144 GLY A C 1
ATOM 1089 O O . GLY A 1 144 ? 14.715 7.786 1.150 1.00 81.69 144 GLY A O 1
ATOM 1090 N N . PRO A 1 145 ? 13.104 7.037 2.545 1.00 78.56 145 PRO A N 1
ATOM 1091 C CA . PRO A 1 145 ? 12.705 8.369 2.976 1.00 78.56 145 PRO A CA 1
ATOM 1092 C C . PRO A 1 145 ? 13.914 9.112 3.559 1.00 78.56 145 PRO A C 1
ATOM 1094 O O . PRO A 1 145 ? 14.630 8.590 4.410 1.00 78.56 145 PRO A O 1
ATOM 1097 N N . GLY A 1 146 ? 14.158 10.329 3.067 1.00 83.12 146 GLY A N 1
ATOM 1098 C CA . GLY A 1 146 ? 15.300 11.150 3.476 1.00 83.12 146 GLY A CA 1
ATOM 1099 C C . GLY A 1 146 ? 16.560 11.008 2.614 1.00 83.12 146 GLY A C 1
ATOM 1100 O O . GLY A 1 146 ? 17.522 11.742 2.855 1.00 83.12 146 GLY A O 1
ATOM 1101 N N . PHE A 1 147 ? 16.585 10.151 1.585 1.00 89.69 147 PHE A N 1
ATOM 1102 C CA . PHE A 1 147 ? 17.714 10.113 0.649 1.00 89.69 147 PHE A CA 1
ATOM 1103 C C . PHE A 1 147 ? 17.985 11.495 0.022 1.00 89.69 147 PHE A C 1
ATOM 1105 O O . PHE A 1 147 ? 17.072 12.194 -0.417 1.00 89.69 147 PHE A O 1
ATOM 1112 N N . GLY A 1 148 ? 19.256 11.908 0.003 1.00 89.75 148 GLY A N 1
ATOM 1113 C CA . GLY A 1 148 ? 19.685 13.189 -0.566 1.00 89.75 148 GLY A CA 1
ATOM 1114 C C . GLY A 1 148 ? 19.274 14.434 0.236 1.00 89.75 148 GLY A C 1
ATOM 1115 O O . GLY A 1 148 ? 19.484 15.546 -0.258 1.00 89.75 148 GLY A O 1
ATOM 1116 N N . SER A 1 149 ? 18.696 14.276 1.435 1.00 89.69 149 SER A N 1
ATOM 1117 C CA . SER A 1 149 ? 18.232 15.389 2.280 1.00 89.69 149 SER A CA 1
ATOM 1118 C C . SER A 1 149 ? 19.343 16.082 3.078 1.00 89.69 149 SER A C 1
ATOM 1120 O O . SER A 1 149 ? 19.250 17.286 3.308 1.00 89.69 149 SER A O 1
ATOM 1122 N N . ALA A 1 150 ? 20.417 15.371 3.444 1.00 89.50 150 ALA A N 1
ATOM 1123 C CA . ALA A 1 150 ? 21.585 15.994 4.065 1.00 89.50 150 ALA A CA 1
ATOM 1124 C C . ALA A 1 150 ? 22.338 16.890 3.065 1.00 89.50 150 ALA A C 1
ATOM 1126 O O . ALA A 1 150 ? 22.297 16.680 1.846 1.00 89.50 150 ALA A O 1
ATOM 1127 N N . ALA A 1 151 ? 23.010 17.917 3.589 1.00 91.56 151 ALA A N 1
ATOM 1128 C CA . ALA A 1 151 ? 23.670 18.945 2.784 1.00 91.56 151 ALA A CA 1
ATOM 1129 C C . ALA A 1 151 ? 24.768 18.369 1.873 1.00 91.56 151 ALA A C 1
ATOM 1131 O O . ALA A 1 151 ? 24.923 18.804 0.732 1.00 91.56 151 ALA A O 1
ATOM 1132 N N . ASP A 1 152 ? 25.479 17.364 2.370 1.00 92.81 152 ASP A N 1
ATOM 1133 C CA . ASP A 1 152 ? 26.580 16.646 1.734 1.00 92.81 152 ASP A CA 1
ATOM 1134 C C . ASP A 1 152 ? 26.160 15.295 1.130 1.00 92.81 152 ASP A C 1
ATOM 1136 O O . ASP A 1 152 ? 26.968 14.632 0.478 1.00 92.81 152 ASP A O 1
ATOM 1140 N N . ALA A 1 153 ? 24.895 14.888 1.285 1.00 89.19 153 ALA A N 1
ATOM 1141 C CA . ALA A 1 153 ? 24.433 13.619 0.743 1.00 89.19 153 ALA A CA 1
ATOM 1142 C C . ALA A 1 153 ? 24.448 13.618 -0.797 1.00 89.19 153 ALA A C 1
ATOM 1144 O O . ALA A 1 153 ? 24.015 14.593 -1.436 1.00 89.19 153 ALA A O 1
ATOM 1145 N N . PRO A 1 154 ? 24.868 12.496 -1.417 1.00 88.31 154 PRO A N 1
ATOM 1146 C CA . PRO A 1 154 ? 24.809 12.346 -2.861 1.00 88.31 154 PRO A CA 1
ATOM 1147 C C . PRO A 1 154 ? 23.365 12.499 -3.349 1.00 88.31 154 PRO A C 1
ATOM 1149 O O . PRO A 1 154 ? 22.419 12.016 -2.730 1.00 88.31 154 PRO A O 1
ATOM 1152 N N . LYS A 1 155 ? 23.190 13.182 -4.485 1.00 88.44 155 LYS A N 1
ATOM 1153 C CA . LYS A 1 155 ? 21.864 13.388 -5.098 1.00 88.44 155 LYS A CA 1
ATOM 1154 C C . LYS A 1 155 ? 21.398 12.212 -5.952 1.00 88.44 155 LYS A C 1
ATOM 1156 O O . LYS A 1 155 ? 20.238 12.180 -6.340 1.00 88.44 155 LYS A O 1
ATOM 1161 N N . ILE A 1 156 ? 22.302 11.286 -6.259 1.00 90.06 156 ILE A N 1
ATOM 1162 C CA . ILE A 1 156 ? 22.023 10.064 -7.010 1.00 90.06 156 ILE A CA 1
ATOM 1163 C C . ILE A 1 156 ? 22.498 8.900 -6.155 1.00 90.06 156 ILE A C 1
ATOM 1165 O O . ILE A 1 156 ? 23.650 8.905 -5.717 1.00 90.06 156 ILE A O 1
ATOM 1169 N N . SER A 1 157 ? 21.621 7.934 -5.895 1.00 91.62 157 SER A N 1
ATOM 1170 C CA . SER A 1 157 ? 21.988 6.753 -5.116 1.00 91.62 157 SER A CA 1
ATOM 1171 C C . SER A 1 157 ? 22.786 5.772 -5.970 1.00 91.62 157 SER A C 1
ATOM 1173 O O . SER A 1 157 ? 22.716 5.780 -7.202 1.00 91.62 157 SER A O 1
ATOM 1175 N N . GLU A 1 158 ? 23.547 4.884 -5.333 1.00 91.75 158 GLU A N 1
ATOM 1176 C CA . GLU A 1 158 ? 24.229 3.813 -6.064 1.00 91.75 158 GLU A CA 1
ATOM 1177 C C . GLU A 1 158 ? 23.245 2.933 -6.839 1.00 91.75 158 GLU A C 1
ATOM 1179 O O . GLU A 1 158 ? 23.532 2.536 -7.966 1.00 91.75 158 GLU A O 1
ATOM 1184 N N . ALA A 1 159 ? 22.066 2.671 -6.268 1.00 91.81 159 ALA A N 1
ATOM 1185 C CA . ALA A 1 159 ? 20.997 1.920 -6.915 1.00 91.81 159 ALA A CA 1
ATOM 1186 C C . ALA A 1 159 ? 20.530 2.613 -8.206 1.00 91.81 159 ALA A C 1
ATOM 1188 O O . ALA A 1 159 ? 20.462 1.989 -9.265 1.00 91.81 159 ALA A O 1
ATOM 1189 N N . GLN A 1 160 ? 20.313 3.930 -8.161 1.00 92.56 160 GLN A N 1
ATOM 1190 C CA . GLN A 1 160 ? 19.983 4.719 -9.350 1.00 92.56 160 GLN A CA 1
ATOM 1191 C C . GLN A 1 160 ? 21.116 4.722 -10.387 1.00 92.56 160 GLN A C 1
ATOM 1193 O O . GLN A 1 160 ? 20.856 4.613 -11.586 1.00 92.56 160 GLN A O 1
ATOM 1198 N N . ALA A 1 161 ? 22.376 4.822 -9.951 1.00 92.25 161 ALA A N 1
ATOM 1199 C CA . ALA A 1 161 ? 23.527 4.783 -10.850 1.00 92.25 161 AL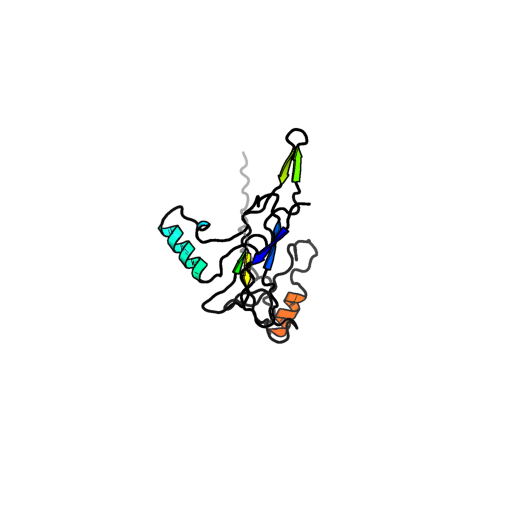A A CA 1
ATOM 1200 C C . ALA A 1 161 ? 23.651 3.425 -11.563 1.00 92.25 161 ALA A C 1
ATOM 1202 O O . ALA A 1 161 ? 23.868 3.384 -12.776 1.00 92.25 161 ALA A O 1
ATOM 1203 N N . ARG A 1 162 ? 23.446 2.321 -10.834 1.00 92.69 162 ARG A N 1
ATOM 1204 C CA . ARG A 1 162 ? 23.400 0.961 -11.395 1.00 92.69 162 ARG A CA 1
ATOM 1205 C C . ARG A 1 162 ? 22.246 0.815 -12.386 1.00 92.69 162 ARG A C 1
ATOM 1207 O O . ARG A 1 162 ? 22.457 0.308 -13.484 1.00 92.69 162 ARG A O 1
ATOM 1214 N N . LEU A 1 163 ? 21.062 1.338 -12.055 1.00 93.94 163 LEU A N 1
ATOM 1215 C CA . LEU A 1 163 ? 19.904 1.318 -12.951 1.00 93.94 163 LEU A CA 1
ATOM 1216 C C . LEU A 1 163 ? 20.186 2.058 -14.269 1.00 93.94 163 LEU A C 1
ATOM 1218 O O . LEU A 1 163 ? 19.853 1.570 -15.351 1.00 93.94 163 LEU A O 1
ATOM 1222 N N . ALA A 1 164 ? 20.824 3.227 -14.199 1.00 91.75 164 ALA A N 1
ATOM 1223 C CA . ALA A 1 164 ? 21.200 3.989 -15.387 1.00 91.75 164 ALA A CA 1
ATOM 1224 C C . ALA A 1 164 ? 22.216 3.234 -16.263 1.00 91.75 164 ALA A C 1
ATOM 1226 O O . ALA A 1 164 ? 22.112 3.271 -17.491 1.00 91.75 164 ALA A O 1
ATOM 1227 N N . ALA A 1 165 ? 23.165 2.525 -15.643 1.00 91.38 165 ALA A N 1
ATOM 1228 C CA . ALA A 1 165 ? 24.163 1.728 -16.351 1.00 91.38 165 ALA A CA 1
ATOM 1229 C C . ALA A 1 165 ? 23.534 0.559 -17.129 1.00 91.38 165 ALA A C 1
ATOM 1231 O O . ALA A 1 165 ? 23.839 0.390 -18.307 1.00 91.38 165 ALA A O 1
ATOM 1232 N N . VAL A 1 166 ? 22.619 -0.200 -16.514 1.00 91.62 166 VAL A N 1
ATOM 1233 C CA . VAL A 1 166 ? 21.993 -1.375 -17.159 1.00 91.62 166 VAL A CA 1
ATOM 1234 C C . VAL A 1 166 ? 20.940 -1.006 -18.205 1.00 91.62 166 VAL A C 1
ATOM 1236 O O . VAL A 1 166 ? 20.730 -1.743 -19.161 1.00 91.62 166 VAL A O 1
ATOM 1239 N N . THR A 1 167 ? 20.292 0.155 -18.069 1.00 88.56 167 THR A N 1
ATOM 1240 C CA . THR A 1 167 ? 19.262 0.612 -19.023 1.00 88.56 167 THR A CA 1
ATOM 1241 C C . THR A 1 167 ? 19.819 1.432 -20.187 1.00 88.56 167 THR A C 1
ATOM 1243 O O . THR A 1 167 ? 19.056 1.866 -21.049 1.00 88.56 167 THR A O 1
ATOM 1246 N N . GLY A 1 168 ? 21.129 1.706 -20.216 1.00 78.06 168 GLY A N 1
ATOM 1247 C CA . GLY A 1 168 ? 21.754 2.539 -21.248 1.00 78.06 168 GLY A CA 1
ATOM 1248 C C . GLY A 1 168 ? 21.297 4.006 -21.238 1.00 78.06 168 GLY A C 1
ATOM 1249 O O . GLY A 1 168 ? 21.644 4.770 -22.144 1.00 78.06 168 GLY A O 1
ATOM 1250 N N . LYS A 1 169 ? 20.540 4.438 -20.218 1.00 62.94 169 LYS A N 1
ATOM 1251 C CA . LYS A 1 169 ? 20.107 5.829 -20.045 1.00 62.94 169 LYS A CA 1
ATOM 1252 C C . LYS A 1 169 ? 21.290 6.675 -19.585 1.00 62.94 169 LYS A C 1
ATOM 1254 O O . LYS A 1 169 ? 21.532 6.897 -18.401 1.00 62.94 169 LYS A O 1
ATOM 1259 N N . ARG A 1 170 ? 22.051 7.153 -20.567 1.00 45.28 170 ARG A N 1
ATOM 1260 C CA . ARG A 1 170 ? 23.136 8.121 -20.406 1.00 45.28 170 ARG A CA 1
ATOM 1261 C C . ARG A 1 170 ? 22.611 9.376 -19.694 1.00 45.28 170 ARG A C 1
ATOM 1263 O O . ARG A 1 170 ? 21.639 9.974 -20.140 1.00 45.28 170 ARG A O 1
ATOM 1270 N N . ARG A 1 171 ? 23.280 9.741 -18.592 1.00 47.94 171 ARG A N 1
ATOM 1271 C CA . ARG A 1 171 ? 23.105 10.945 -17.752 1.00 47.94 171 ARG A CA 1
ATOM 1272 C C . ARG A 1 171 ? 22.248 12.045 -18.404 1.00 47.94 171 ARG A C 1
ATOM 1274 O O . ARG A 1 171 ? 22.751 12.799 -19.237 1.00 47.94 171 ARG A O 1
ATOM 1281 N N . LEU A 1 172 ? 21.006 12.222 -17.951 1.00 44.81 172 LEU A N 1
ATOM 1282 C CA . LEU A 1 172 ? 20.360 13.529 -18.057 1.00 44.81 172 LEU A CA 1
ATOM 1283 C C . LEU A 1 172 ? 21.078 14.448 -17.065 1.00 44.81 172 LEU A C 1
ATOM 1285 O O . LEU A 1 172 ? 20.973 14.283 -15.852 1.00 44.81 172 LEU A O 1
ATOM 1289 N N . ASN A 1 173 ? 21.896 15.355 -17.597 1.00 38.19 173 ASN A N 1
ATOM 1290 C CA . ASN A 1 173 ? 22.578 16.394 -16.832 1.00 38.19 173 ASN A CA 1
ATOM 1291 C C . ASN A 1 173 ? 21.603 17.082 -15.856 1.00 38.19 173 ASN A C 1
ATOM 1293 O O . ASN A 1 173 ? 20.544 17.544 -16.292 1.00 38.19 173 ASN A O 1
ATOM 1297 N N . PRO A 1 174 ? 21.956 17.258 -14.571 1.00 47.69 174 PRO A N 1
ATOM 1298 C CA . PRO A 1 174 ? 21.174 18.093 -13.682 1.00 47.69 174 PRO A CA 1
ATOM 1299 C C . PRO A 1 174 ? 21.508 19.554 -13.993 1.00 47.69 174 PRO A C 1
ATOM 1301 O O . PRO A 1 174 ? 22.479 20.096 -13.469 1.00 47.69 174 PRO A O 1
ATOM 1304 N N . ARG A 1 175 ? 20.712 20.148 -14.892 1.00 37.69 175 ARG A N 1
ATOM 1305 C CA . ARG A 1 175 ? 20.388 21.580 -15.088 1.00 37.69 175 ARG A CA 1
ATOM 1306 C C . ARG A 1 175 ? 20.352 21.919 -16.585 1.00 37.69 175 ARG A C 1
ATOM 1308 O O . ARG A 1 175 ? 21.399 21.855 -17.234 1.00 37.69 175 ARG A O 1
ATOM 1315 N N . PRO A 1 176 ? 19.225 22.401 -17.141 1.00 42.22 176 PRO A N 1
ATOM 1316 C CA . PRO A 1 176 ? 19.332 23.316 -18.267 1.00 42.22 176 PRO A CA 1
ATOM 1317 C C . PRO A 1 176 ? 20.142 24.530 -17.787 1.00 42.22 176 PRO A C 1
ATOM 1319 O O . PRO A 1 176 ? 19.832 25.115 -16.746 1.00 42.22 176 PRO A O 1
ATOM 1322 N N . ARG A 1 177 ? 21.217 24.893 -18.500 1.00 48.91 177 ARG A N 1
ATOM 1323 C CA . ARG A 1 177 ? 21.852 26.201 -18.296 1.00 48.91 177 ARG A CA 1
ATOM 1324 C C . ARG A 1 177 ? 20.766 27.242 -18.549 1.00 48.91 177 ARG A C 1
ATOM 1326 O O . ARG A 1 177 ? 20.304 27.370 -19.679 1.00 48.91 177 ARG A O 1
ATOM 1333 N N . LEU A 1 178 ? 20.341 27.948 -17.503 1.00 47.72 178 LEU A N 1
ATOM 1334 C CA . LEU A 1 178 ? 19.541 29.152 -17.683 1.00 47.72 178 LEU A CA 1
ATOM 1335 C C . LEU A 1 178 ? 20.338 30.093 -18.599 1.00 47.72 178 LEU A C 1
ATOM 1337 O O . LEU A 1 178 ? 21.543 30.260 -18.369 1.00 47.72 178 LEU A O 1
ATOM 1341 N N . PRO A 1 179 ? 19.717 30.677 -19.637 1.00 54.56 179 PRO A N 1
ATOM 1342 C CA . PRO A 1 179 ? 20.384 31.695 -20.429 1.00 54.56 179 PRO A CA 1
ATOM 1343 C C . PRO A 1 179 ? 20.842 32.832 -19.499 1.00 54.56 179 PRO A C 1
ATOM 1345 O O . PRO A 1 179 ? 20.168 33.113 -18.499 1.00 54.56 179 PRO A O 1
ATOM 1348 N N . PRO A 1 180 ? 21.995 33.469 -19.776 1.00 58.59 180 PRO A N 1
ATOM 1349 C CA . PRO A 1 180 ? 22.473 34.574 -18.958 1.00 58.59 180 PRO A CA 1
ATOM 1350 C C . PRO A 1 180 ? 21.386 35.650 -18.877 1.00 58.59 180 PRO A C 1
ATOM 1352 O O . PRO A 1 180 ? 20.806 36.038 -19.892 1.00 58.59 180 PRO A O 1
ATOM 1355 N N . ARG A 1 181 ? 21.086 36.114 -17.657 1.00 53.97 181 ARG A N 1
ATOM 1356 C CA . ARG A 1 181 ? 20.153 37.229 -17.460 1.00 53.97 181 ARG A CA 1
ATOM 1357 C C . ARG A 1 181 ? 20.669 38.445 -18.243 1.00 53.97 181 ARG A C 1
ATOM 1359 O O . ARG A 1 181 ? 21.853 38.764 -18.109 1.00 53.97 181 ARG A O 1
ATOM 1366 N N . PRO A 1 182 ? 19.819 39.139 -19.018 1.00 61.03 182 PRO A N 1
ATOM 1367 C CA . PRO A 1 182 ? 20.217 40.388 -19.651 1.00 61.03 182 PRO A CA 1
ATOM 1368 C C . PRO A 1 182 ? 20.640 41.394 -18.574 1.00 61.03 182 PRO A C 1
ATOM 1370 O O . PRO A 1 182 ? 20.027 41.475 -17.506 1.00 61.03 182 PRO A O 1
ATOM 1373 N N . ALA A 1 183 ? 21.722 42.127 -18.842 1.00 61.44 183 ALA A N 1
ATOM 1374 C CA . ALA A 1 183 ? 22.252 43.125 -17.924 1.00 61.44 183 ALA A CA 1
ATOM 1375 C C . ALA A 1 183 ? 21.176 44.175 -17.609 1.00 61.44 183 ALA A C 1
ATOM 1377 O O . ALA A 1 183 ? 20.566 44.745 -18.514 1.00 61.44 183 ALA A O 1
ATOM 1378 N N . ALA A 1 184 ? 20.945 44.432 -16.320 1.00 59.75 184 ALA A N 1
ATOM 1379 C CA . ALA A 1 184 ? 20.033 45.484 -15.897 1.00 59.75 184 ALA A CA 1
ATOM 1380 C C . ALA A 1 184 ? 20.560 46.854 -16.374 1.00 59.75 184 ALA A C 1
ATOM 1382 O O . ALA A 1 184 ? 21.758 47.127 -16.230 1.00 59.75 184 ALA A O 1
ATOM 1383 N N . PRO A 1 185 ? 19.704 47.736 -16.920 1.00 55.88 185 PRO A N 1
ATOM 1384 C CA . PRO A 1 185 ? 20.133 49.064 -17.326 1.00 55.88 185 PRO A CA 1
ATOM 1385 C C . PRO A 1 185 ? 20.574 49.860 -16.093 1.00 55.88 185 PRO A C 1
ATOM 1387 O O . PRO A 1 185 ? 19.829 50.001 -15.121 1.00 55.88 185 PRO A O 1
ATOM 1390 N N . ARG A 1 186 ? 21.802 50.391 -16.133 1.00 56.31 186 ARG A N 1
ATOM 1391 C CA . ARG A 1 186 ? 22.324 51.302 -15.107 1.00 56.31 186 ARG A CA 1
ATOM 1392 C C . ARG A 1 186 ? 21.470 52.572 -15.095 1.00 56.31 186 ARG A C 1
ATOM 1394 O O . ARG A 1 186 ? 21.665 53.455 -15.926 1.00 56.31 186 ARG A O 1
ATOM 1401 N N . ARG A 1 187 ? 20.539 52.690 -14.145 1.00 54.53 187 ARG A N 1
ATOM 1402 C CA . ARG A 1 187 ? 19.916 53.980 -13.826 1.00 54.53 187 ARG A CA 1
ATOM 1403 C C . ARG A 1 187 ? 20.986 54.875 -13.202 1.00 54.53 187 ARG A C 1
ATOM 1405 O O . ARG A 1 187 ? 21.460 54.596 -12.104 1.00 54.53 187 ARG A O 1
ATOM 1412 N N . ARG A 1 188 ? 21.378 55.941 -13.905 1.00 54.38 188 ARG A N 1
ATOM 1413 C CA . ARG A 1 188 ? 22.077 57.071 -13.282 1.00 54.38 188 ARG A CA 1
ATOM 1414 C C . ARG A 1 188 ? 21.123 57.674 -12.251 1.00 54.38 188 ARG A C 1
ATOM 1416 O O . ARG A 1 188 ? 20.040 58.116 -12.626 1.00 54.38 188 ARG A O 1
ATOM 1423 N N . LEU A 1 189 ? 21.508 57.679 -10.976 1.00 46.81 189 LEU A N 1
ATOM 1424 C CA . LEU A 1 189 ? 20.893 58.584 -10.010 1.00 46.81 189 LEU A CA 1
ATOM 1425 C C . LEU A 1 189 ? 21.276 60.008 -10.427 1.00 46.81 189 LEU A C 1
ATOM 1427 O O . LEU A 1 189 ? 22.449 60.372 -10.371 1.00 46.81 189 LEU A O 1
ATOM 1431 N N . ALA A 1 190 ? 20.298 60.794 -10.866 1.00 48.12 190 ALA A N 1
ATOM 1432 C CA . ALA A 1 190 ? 20.417 62.240 -10.824 1.00 48.12 190 ALA A CA 1
ATOM 1433 C C . ALA A 1 190 ? 20.152 62.665 -9.375 1.00 48.12 190 ALA A C 1
ATOM 1435 O O . ALA A 1 190 ? 19.087 62.378 -8.827 1.00 48.12 190 ALA A O 1
ATOM 1436 N N . ALA A 1 191 ? 21.150 63.282 -8.748 1.00 49.50 191 ALA A N 1
ATOM 1437 C CA . ALA A 1 191 ? 20.982 63.972 -7.482 1.00 49.50 191 ALA A CA 1
ATOM 1438 C C . A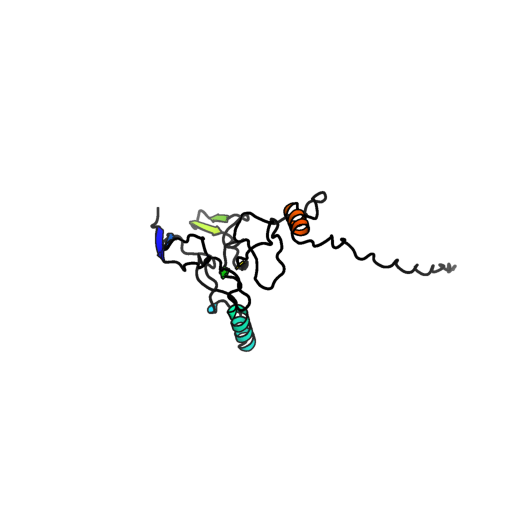LA A 1 191 ? 20.048 65.170 -7.705 1.00 49.50 191 ALA A C 1
ATOM 1440 O O . ALA A 1 191 ? 20.313 65.999 -8.573 1.00 49.50 191 ALA A O 1
ATOM 1441 N N . VAL A 1 192 ? 18.964 65.247 -6.937 1.00 42.81 192 VAL A N 1
ATOM 1442 C CA . VAL A 1 192 ? 18.176 66.474 -6.801 1.00 42.81 192 VAL A CA 1
ATOM 1443 C C . VAL A 1 192 ? 18.729 67.193 -5.577 1.00 42.81 192 VAL A C 1
ATOM 1445 O O . VAL A 1 192 ? 18.627 66.686 -4.461 1.00 42.81 192 VAL A O 1
ATOM 1448 N N . ALA A 1 193 ? 19.395 68.319 -5.815 1.00 41.69 193 ALA A N 1
ATOM 1449 C CA . ALA A 1 193 ? 19.761 69.286 -4.792 1.00 41.69 193 ALA A CA 1
ATOM 1450 C C . ALA A 1 193 ? 18.604 70.284 -4.617 1.00 41.69 193 ALA A C 1
ATOM 1452 O O . ALA A 1 193 ? 18.038 70.690 -5.629 1.00 41.69 193 ALA A O 1
ATOM 1453 N N . ALA A 1 194 ? 18.320 70.598 -3.345 1.00 42.50 194 ALA A N 1
ATOM 1454 C CA . ALA A 1 194 ? 17.549 71.712 -2.762 1.00 42.50 194 ALA A CA 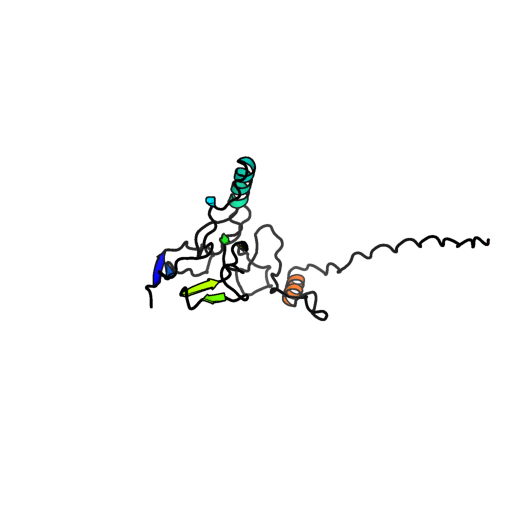1
ATOM 1455 C C . ALA A 1 194 ? 16.379 72.307 -3.566 1.00 42.50 194 ALA A C 1
ATOM 1457 O O . ALA A 1 194 ? 16.629 73.024 -4.558 1.00 42.50 194 ALA A O 1
#

Radius of gyration: 25.32 Å; chains: 1; bounding box: 49×90×57 Å

Secondary structure (DSSP, 8-state):
---EEEEE-PPP--TT----SEEEEESSSPP-S---B-GGGS--SSHHHHHHHHHHHTTEE-BSTTPPPEE--TTS--EEEEESTTT-BS-TT-EEEETTTTEEEE--B---EEEEEEEPPPTTS-SSS-EE--TTS-----PPTTTT-S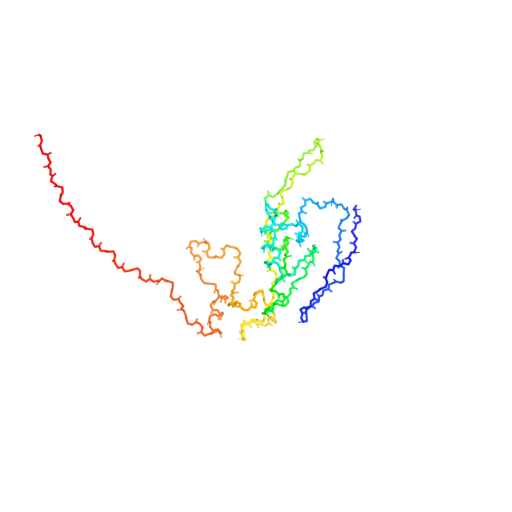TTS-SS-HHHHHHHHHTT-----S---PPPPPPPP---------